Protein AF-A0A1X1FE37-F1 (afdb_monomer)

Mean predicted aligned error: 6.03 Å

Nearest PDB structures (foldseek):
  2z3j-assembly1_D  TM=5.847E-01  e=8.591E+00  Aspergillus terreus
  3oj6-assembly1_C  TM=5.243E-01  e=8.591E+00  Coccidioides immitis

pLDDT: mean 87.13, std 10.15, range [45.84, 97.19]

Foldseek 3Di:
DDDDQWFKKFWWAFLVRDIAIATEDPVVRVVVVVDVVVQLQLAFKKFKFAPAAQADDPPPPPDDPVRVVVVNQVRGHQIEITTTHDMGIDGPVVNVVHHYTDPQIGGPVDLQPHDLVVNLCRRQVPHDPLSSVRHSQRSVSVNCVNPDVDDDGDPVSVVVNVVRNVVSVVVNVVVVVVVVVVVVVD

Structure (mmCIF, N/CA/C/O backbone):
data_AF-A0A1X1FE37-F1
#
_entry.id   AF-A0A1X1FE37-F1
#
loop_
_atom_site.group_PDB
_atom_site.id
_atom_site.type_symbol
_atom_site.label_atom_id
_atom_site.label_alt_id
_atom_site.label_comp_id
_atom_site.label_asym_id
_atom_site.label_entity_id
_atom_site.label_seq_id
_atom_site.pdbx_PDB_ins_code
_atom_site.Cartn_x
_atom_site.Cartn_y
_atom_site.Cartn_z
_atom_site.occupancy
_atom_site.B_iso_or_equiv
_atom_site.auth_seq_id
_atom_site.auth_comp_id
_atom_site.auth_asym_id
_atom_site.auth_atom_id
_atom_site.pdbx_PDB_model_num
ATOM 1 N N . MET A 1 1 ? -3.471 -20.175 -16.466 1.00 45.84 1 MET A N 1
ATOM 2 C CA . MET A 1 1 ? -4.017 -19.283 -15.415 1.00 45.84 1 MET A CA 1
ATOM 3 C C . MET A 1 1 ? -5.336 -18.730 -15.935 1.00 45.84 1 MET A C 1
ATOM 5 O O . MET A 1 1 ? -5.316 -18.210 -17.046 1.00 45.84 1 MET A O 1
ATOM 9 N N . PRO A 1 2 ? -6.467 -18.897 -15.228 1.00 54.22 2 PRO A N 1
ATOM 10 C CA . PRO A 1 2 ? -7.770 -18.472 -15.734 1.00 54.22 2 PRO A CA 1
ATOM 11 C C . PRO A 1 2 ? -7.786 -16.958 -15.964 1.00 54.22 2 PRO A C 1
ATOM 13 O O . PRO A 1 2 ? -7.362 -16.174 -15.113 1.00 54.22 2 PRO A O 1
ATOM 16 N N . ASN A 1 3 ? -8.240 -16.549 -17.146 1.00 72.06 3 ASN A N 1
ATOM 17 C CA . ASN A 1 3 ? -8.268 -15.151 -17.550 1.00 72.06 3 ASN A CA 1
ATOM 18 C C . ASN A 1 3 ? -9.470 -14.463 -16.886 1.00 72.06 3 ASN A C 1
ATOM 20 O O . ASN A 1 3 ? -10.608 -14.588 -17.342 1.00 72.06 3 ASN A O 1
ATOM 24 N N . ILE A 1 4 ? -9.237 -13.781 -15.762 1.00 83.12 4 ILE A N 1
ATOM 25 C CA . ILE A 1 4 ? -10.296 -13.070 -15.040 1.00 83.12 4 ILE A CA 1
ATOM 26 C C . ILE A 1 4 ? -10.768 -11.898 -15.905 1.00 83.12 4 ILE A C 1
ATOM 28 O O . ILE A 1 4 ? -10.058 -10.908 -16.074 1.00 83.12 4 ILE A O 1
ATOM 32 N N . LYS A 1 5 ? -11.990 -12.000 -16.441 1.00 88.44 5 LYS A N 1
ATOM 33 C CA . LYS A 1 5 ? -12.582 -10.970 -17.314 1.00 88.44 5 LYS A CA 1
ATOM 34 C C . LYS A 1 5 ? -12.785 -9.639 -16.585 1.00 88.44 5 LYS A C 1
ATOM 36 O O . LYS A 1 5 ? -12.603 -8.574 -17.182 1.00 88.44 5 LYS A O 1
ATOM 41 N N . ARG A 1 6 ? -13.160 -9.708 -15.301 1.00 92.81 6 ARG A N 1
ATOM 42 C CA . ARG A 1 6 ? -13.482 -8.551 -14.455 1.00 92.81 6 ARG A CA 1
ATOM 43 C C . ARG A 1 6 ? -12.721 -8.570 -13.123 1.00 92.81 6 ARG A C 1
ATOM 45 O O . ARG A 1 6 ? -13.307 -8.915 -12.101 1.00 92.81 6 ARG A O 1
ATOM 52 N N . PRO A 1 7 ? -11.414 -8.265 -13.111 1.00 94.19 7 PRO A N 1
ATOM 53 C CA . PRO A 1 7 ? -10.643 -8.242 -11.874 1.00 94.19 7 PRO A CA 1
ATOM 54 C C . PRO A 1 7 ? -11.124 -7.147 -10.913 1.00 94.19 7 PRO A C 1
ATOM 56 O O . PRO A 1 7 ? -11.512 -6.048 -11.320 1.00 94.19 7 PRO A O 1
ATOM 59 N N . TRP A 1 8 ? -11.025 -7.455 -9.625 1.00 94.44 8 TRP A N 1
ATOM 60 C CA . TRP A 1 8 ? -11.200 -6.545 -8.508 1.00 94.44 8 TRP A CA 1
ATOM 61 C C . TRP A 1 8 ? -10.058 -5.529 -8.424 1.00 94.44 8 TRP A C 1
ATOM 63 O O . TRP A 1 8 ? -8.865 -5.855 -8.498 1.00 94.44 8 TRP A O 1
ATOM 73 N N . CYS A 1 9 ? -10.450 -4.283 -8.223 1.00 95.56 9 CYS A N 1
ATOM 74 C CA . CYS A 1 9 ? -9.611 -3.113 -8.079 1.00 95.56 9 CYS A CA 1
ATOM 75 C C . CYS A 1 9 ? -10.021 -2.337 -6.826 1.00 95.56 9 CYS A C 1
ATOM 77 O O . CYS A 1 9 ? -11.142 -2.456 -6.325 1.00 95.56 9 CYS A O 1
ATOM 79 N N . ILE A 1 10 ? -9.091 -1.526 -6.335 1.00 96.19 10 ILE A N 1
ATOM 80 C CA . ILE A 1 10 ? -9.282 -0.683 -5.162 1.00 96.19 10 ILE A CA 1
ATOM 81 C C . ILE A 1 10 ? -8.775 0.728 -5.424 1.00 96.19 10 ILE A C 1
ATOM 83 O O . ILE A 1 10 ? -7.748 0.918 -6.080 1.00 96.19 10 ILE A O 1
ATOM 87 N N . ASP A 1 11 ? -9.461 1.702 -4.839 1.00 97.19 11 ASP A N 1
ATOM 88 C CA . ASP A 1 11 ? -8.915 3.038 -4.643 1.00 97.19 11 ASP A CA 1
ATOM 89 C C . ASP A 1 11 ? -8.392 3.125 -3.211 1.00 97.19 11 ASP A C 1
ATOM 91 O O . ASP A 1 11 ? -9.084 2.785 -2.247 1.00 97.19 11 ASP A O 1
ATOM 95 N N . VAL A 1 12 ? -7.150 3.571 -3.078 1.00 97.19 12 VAL A N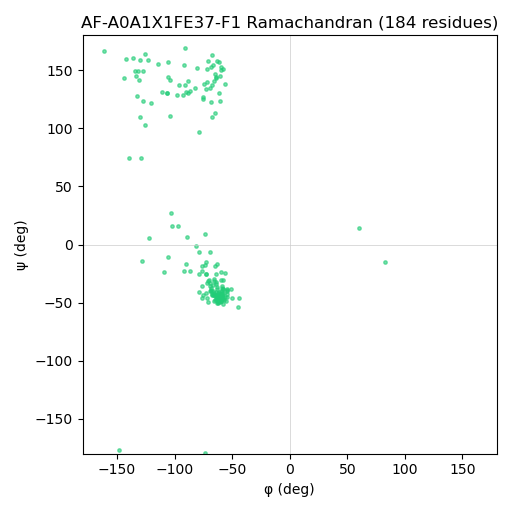 1
ATOM 96 C CA . VAL A 1 12 ? -6.413 3.601 -1.820 1.00 97.19 12 VAL A CA 1
ATOM 97 C C . VAL A 1 12 ? -6.015 5.032 -1.518 1.00 97.19 12 VAL A C 1
ATOM 99 O O . VAL A 1 12 ? -5.300 5.658 -2.300 1.00 97.19 12 VAL A O 1
ATOM 102 N N . LYS A 1 13 ? -6.457 5.538 -0.367 1.00 96.75 13 LYS A N 1
ATOM 103 C CA . LYS A 1 13 ? -6.034 6.828 0.172 1.00 96.75 13 LYS A CA 1
ATOM 104 C C . LYS A 1 13 ? -4.758 6.647 0.986 1.00 96.75 13 LYS A C 1
ATOM 106 O O . LYS A 1 13 ? -4.685 5.770 1.844 1.00 96.75 13 LYS A O 1
ATOM 111 N N . TYR A 1 14 ? -3.770 7.492 0.738 1.00 94.44 14 TYR A N 1
ATOM 112 C CA . TYR A 1 14 ? -2.518 7.542 1.485 1.00 94.44 14 TYR A CA 1
ATOM 113 C C . TYR A 1 14 ? -2.559 8.511 2.660 1.00 94.44 14 TYR A C 1
ATOM 115 O O . TYR A 1 14 ? -3.443 9.362 2.764 1.00 94.44 14 TYR A O 1
ATOM 123 N N . VAL A 1 15 ? -1.526 8.427 3.501 1.00 91.75 15 VAL A N 1
ATOM 124 C CA . VAL A 1 15 ? -1.303 9.338 4.634 1.00 91.75 15 VAL A CA 1
ATOM 125 C C . VAL A 1 15 ? -1.149 10.804 4.218 1.00 91.75 15 VAL A C 1
ATOM 127 O O . VAL A 1 15 ? -1.408 11.706 5.003 1.00 91.75 15 VAL A O 1
ATOM 130 N N . ASN A 1 16 ? -0.751 11.062 2.969 1.00 87.88 16 ASN A N 1
ATOM 131 C CA . ASN A 1 16 ? -0.661 12.409 2.401 1.00 87.88 16 ASN A CA 1
ATOM 132 C C . ASN A 1 16 ? -1.972 12.877 1.740 1.00 87.88 16 ASN A C 1
ATOM 134 O O . ASN A 1 16 ? -1.982 13.909 1.078 1.00 87.88 16 ASN A O 1
ATOM 138 N N . GLY A 1 17 ? -3.055 12.105 1.860 1.00 90.12 17 GLY A N 1
ATOM 139 C CA . GLY A 1 17 ? -4.357 12.418 1.279 1.00 90.12 17 GLY A CA 1
ATOM 140 C C . GLY A 1 17 ? -4.527 12.029 -0.191 1.00 90.12 17 GLY A C 1
ATOM 141 O O . GLY A 1 17 ? -5.669 11.946 -0.640 1.00 90.12 17 GLY A O 1
ATOM 142 N N . MET A 1 18 ? -3.447 11.725 -0.921 1.00 92.94 18 MET A N 1
ATOM 143 C CA . MET A 1 18 ? -3.538 11.294 -2.318 1.00 92.94 18 MET A CA 1
ATOM 144 C C . MET A 1 18 ? -4.280 9.963 -2.434 1.00 92.94 18 MET A C 1
ATOM 146 O O . MET A 1 18 ? -4.094 9.062 -1.615 1.00 92.94 18 MET A O 1
ATOM 150 N N . VAL A 1 19 ? -5.059 9.819 -3.502 1.00 96.62 19 VAL A N 1
ATOM 151 C CA . VAL A 1 19 ? -5.740 8.571 -3.848 1.00 96.62 19 VAL A CA 1
ATOM 152 C C . VAL A 1 19 ? -5.049 7.938 -5.049 1.00 96.62 19 VAL A C 1
ATOM 154 O O . VAL A 1 19 ? -4.808 8.605 -6.055 1.00 96.62 19 VAL A O 1
ATOM 157 N N . LYS A 1 20 ? -4.731 6.645 -4.959 1.00 95.69 20 LYS A N 1
ATOM 158 C CA . LYS A 1 20 ? -4.206 5.853 -6.078 1.00 95.69 20 LYS A CA 1
ATOM 159 C C . LYS A 1 20 ? -5.021 4.588 -6.291 1.00 95.69 20 LYS A C 1
ATOM 161 O O . LYS A 1 20 ? -5.553 4.016 -5.344 1.00 95.69 20 LYS A O 1
ATOM 166 N N . LYS A 1 21 ? -5.077 4.152 -7.546 1.00 96.88 21 LYS A N 1
ATOM 167 C CA . LYS A 1 21 ? -5.814 2.962 -7.973 1.00 96.88 21 LYS A CA 1
ATOM 168 C C . LYS A 1 21 ? -4.876 1.767 -8.054 1.00 96.88 21 LYS A C 1
ATOM 170 O O . LYS A 1 21 ? -3.769 1.892 -8.578 1.00 96.88 21 LYS A O 1
ATOM 175 N N . TYR A 1 22 ? -5.336 0.621 -7.572 1.00 96.19 22 TYR A N 1
ATOM 176 C CA . TYR A 1 22 ? -4.609 -0.641 -7.626 1.00 96.19 22 TYR A CA 1
ATOM 177 C C . TYR A 1 22 ? -5.503 -1.758 -8.134 1.00 96.19 22 TYR A C 1
ATOM 179 O O . TYR A 1 22 ? -6.705 -1.791 -7.873 1.00 96.19 22 TYR A O 1
ATOM 187 N N . ARG A 1 23 ? -4.892 -2.720 -8.816 1.00 95.69 23 ARG A N 1
ATOM 188 C CA . ARG A 1 23 ? -5.491 -4.032 -9.048 1.00 95.69 23 ARG A CA 1
ATOM 189 C C . ARG A 1 23 ? -5.071 -4.975 -7.923 1.00 95.69 23 ARG A C 1
ATOM 191 O O . ARG A 1 23 ? -3.899 -4.984 -7.546 1.00 95.69 23 ARG A O 1
ATOM 198 N N . LEU A 1 24 ? -5.997 -5.780 -7.407 1.00 94.25 24 LEU A N 1
ATOM 199 C CA . LEU A 1 24 ? -5.652 -6.786 -6.399 1.00 94.25 24 LEU A CA 1
ATOM 200 C C . LEU A 1 24 ? -4.856 -7.944 -7.015 1.00 94.25 24 LEU A C 1
ATOM 202 O O . LEU A 1 24 ? -5.011 -8.263 -8.198 1.00 94.25 24 LEU A O 1
ATOM 206 N N . THR A 1 25 ? -4.002 -8.568 -6.207 1.00 92.38 25 THR A N 1
ATOM 207 C CA . THR A 1 25 ? -3.235 -9.771 -6.565 1.00 92.38 25 THR A CA 1
ATOM 208 C C . THR A 1 25 ? -4.152 -10.934 -6.925 1.00 92.38 25 THR A C 1
ATOM 210 O O . THR A 1 25 ? -5.267 -11.013 -6.420 1.00 92.38 25 THR A O 1
ATOM 213 N N . MET A 1 26 ? -3.676 -11.860 -7.763 1.00 90.44 26 MET A N 1
ATOM 214 C CA . MET A 1 26 ? -4.466 -13.023 -8.193 1.00 90.44 26 MET A CA 1
ATOM 215 C C . MET A 1 26 ? -5.005 -13.842 -7.018 1.00 90.44 26 MET A C 1
ATOM 217 O O . MET A 1 26 ? -6.165 -14.234 -7.052 1.00 90.44 26 MET A O 1
ATOM 221 N N . ASP A 1 27 ? -4.216 -14.017 -5.958 1.00 89.19 27 ASP A N 1
ATOM 222 C CA . ASP A 1 27 ? -4.649 -14.735 -4.753 1.00 89.19 27 ASP A CA 1
ATOM 223 C C . ASP A 1 27 ? -5.895 -14.082 -4.131 1.00 89.19 27 ASP A C 1
ATOM 225 O O . ASP A 1 27 ? -6.877 -14.760 -3.835 1.00 89.19 27 ASP A O 1
ATOM 229 N N . LEU A 1 28 ? -5.902 -12.746 -4.020 1.00 90.31 28 LEU A N 1
ATOM 230 C CA . LEU A 1 28 ? -7.071 -12.004 -3.548 1.00 90.31 28 LEU A CA 1
ATOM 231 C C . LEU A 1 28 ? -8.223 -12.046 -4.554 1.00 90.31 28 LEU A C 1
ATOM 233 O O . LEU A 1 28 ? -9.373 -12.116 -4.139 1.00 90.31 28 LEU A O 1
ATOM 237 N N . GLN A 1 29 ? -7.947 -12.028 -5.862 1.00 92.56 29 GLN A N 1
ATOM 238 C CA . GLN A 1 29 ? -9.003 -12.181 -6.869 1.00 92.56 29 GLN A CA 1
ATOM 239 C C . GLN A 1 29 ? -9.761 -13.497 -6.674 1.00 92.56 29 GLN A C 1
ATOM 241 O O . GLN A 1 29 ? -10.990 -13.508 -6.694 1.00 92.56 29 GLN A O 1
ATOM 246 N N . HIS A 1 30 ? -9.028 -14.596 -6.481 1.00 89.25 30 HIS A N 1
ATOM 247 C CA . HIS A 1 30 ? -9.606 -15.918 -6.269 1.00 89.25 30 HIS A CA 1
ATOM 248 C C . HIS A 1 30 ? -10.395 -15.985 -4.964 1.00 89.25 30 HIS A C 1
ATOM 250 O O . HIS A 1 30 ? -11.555 -16.395 -4.993 1.00 89.25 30 HIS A O 1
ATOM 256 N N . ALA A 1 31 ? -9.814 -15.506 -3.860 1.00 88.38 31 ALA A N 1
ATOM 257 C CA . ALA A 1 31 ? -10.488 -15.473 -2.565 1.00 88.38 31 ALA A CA 1
ATOM 258 C C . ALA A 1 31 ? -11.808 -14.683 -2.625 1.00 88.38 31 ALA A C 1
ATOM 260 O O . ALA A 1 31 ? -12.855 -15.184 -2.234 1.00 88.38 31 ALA A O 1
ATOM 261 N N . LEU A 1 32 ? -11.796 -13.483 -3.210 1.00 88.94 32 LEU A N 1
ATOM 262 C CA . LEU A 1 32 ? -12.973 -12.606 -3.257 1.00 88.94 32 LEU A CA 1
ATOM 263 C C . LEU A 1 32 ? -14.058 -13.089 -4.217 1.00 88.94 32 LEU A C 1
ATOM 265 O O . LEU A 1 32 ? -15.228 -12.739 -4.056 1.00 88.94 32 LEU A O 1
ATOM 269 N N . ASN A 1 33 ? -13.699 -13.865 -5.237 1.00 87.69 33 ASN A N 1
ATOM 270 C CA . ASN A 1 33 ? -14.691 -14.477 -6.115 1.00 87.69 33 ASN A CA 1
ATOM 271 C C . ASN A 1 33 ? -15.448 -15.609 -5.406 1.00 87.69 33 ASN A C 1
ATOM 273 O O . ASN A 1 33 ? -16.637 -15.758 -5.669 1.00 87.69 33 ASN A O 1
ATOM 277 N N . GLY A 1 34 ? -14.791 -16.334 -4.494 1.00 84.56 34 GLY A N 1
ATOM 278 C CA . GLY A 1 34 ? -15.400 -17.404 -3.697 1.00 84.56 34 GLY A CA 1
ATOM 279 C C . GLY A 1 34 ? -16.073 -16.947 -2.398 1.00 84.56 34 GLY A C 1
ATOM 280 O O . GLY A 1 34 ? -16.964 -17.638 -1.922 1.00 84.56 34 GLY A O 1
ATOM 281 N N . ASP A 1 35 ? -15.692 -15.790 -1.847 1.00 84.94 35 ASP A N 1
ATOM 282 C CA . ASP A 1 35 ? -16.169 -15.319 -0.540 1.00 84.94 35 ASP A CA 1
ATOM 283 C C . ASP A 1 35 ? -16.782 -13.900 -0.608 1.00 84.94 35 ASP A C 1
ATOM 285 O O . ASP A 1 35 ? -16.061 -12.895 -0.669 1.00 84.94 35 ASP A O 1
ATOM 289 N N . PRO A 1 36 ? -18.125 -13.785 -0.590 1.00 79.62 36 PRO A N 1
ATOM 290 C CA . PRO A 1 36 ? -18.820 -12.506 -0.494 1.00 79.62 36 PRO A CA 1
ATOM 291 C C . PRO A 1 36 ? -18.568 -11.750 0.820 1.00 79.62 36 PRO A C 1
ATOM 293 O O . PRO A 1 36 ? -18.536 -10.520 0.791 1.00 79.62 36 PRO A O 1
ATOM 296 N N . GLN A 1 37 ? -18.368 -12.436 1.952 1.00 77.94 37 GLN A N 1
ATOM 297 C CA . GLN A 1 37 ? -18.129 -11.786 3.248 1.00 77.94 37 GLN A CA 1
ATOM 298 C C . GLN A 1 37 ? -16.756 -11.106 3.273 1.00 77.94 37 GLN A C 1
ATOM 300 O O . GLN A 1 37 ? -16.641 -9.953 3.699 1.00 77.94 37 GLN A O 1
ATOM 305 N N . GLY A 1 38 ? -15.737 -11.748 2.697 1.00 76.88 38 GLY A N 1
ATOM 306 C CA . GLY A 1 38 ? -14.402 -11.173 2.521 1.00 76.88 38 GLY A CA 1
ATOM 307 C C . GLY A 1 38 ? -14.381 -9.844 1.751 1.00 76.88 38 GLY A C 1
ATOM 308 O O . GLY A 1 38 ? -13.494 -9.014 1.963 1.00 76.88 38 GLY A O 1
ATOM 309 N N . ARG A 1 39 ? -15.387 -9.578 0.904 1.00 83.44 39 ARG A N 1
ATOM 310 C CA . ARG A 1 39 ? -15.532 -8.292 0.193 1.00 83.44 39 ARG A CA 1
ATOM 311 C C . ARG A 1 39 ? -15.867 -7.147 1.146 1.00 83.44 39 ARG A C 1
ATOM 313 O O . ARG A 1 39 ? -15.301 -6.064 1.008 1.00 83.44 39 ARG A O 1
ATOM 320 N N . ASN A 1 40 ? -16.725 -7.394 2.134 1.00 82.75 40 ASN A N 1
ATOM 321 C CA . ASN A 1 40 ? -17.099 -6.391 3.133 1.00 82.75 40 ASN A CA 1
ATOM 322 C C . ASN A 1 40 ? -15.907 -6.030 4.026 1.00 82.75 40 ASN A C 1
ATOM 324 O O . ASN A 1 40 ? -15.719 -4.862 4.364 1.00 82.75 40 ASN A O 1
ATOM 328 N N . LEU A 1 41 ? -15.043 -7.007 4.325 1.00 86.94 41 LEU A N 1
ATOM 329 C CA . LEU A 1 41 ? -13.838 -6.805 5.133 1.00 86.94 41 LEU A CA 1
ATOM 330 C C . LEU A 1 41 ? -12.811 -5.871 4.479 1.00 86.94 41 LEU A C 1
ATOM 332 O O . LEU A 1 41 ? -12.022 -5.239 5.184 1.00 86.94 41 LEU A O 1
ATOM 336 N N . LEU A 1 42 ? -12.810 -5.754 3.146 1.00 88.94 42 LEU A N 1
ATOM 337 C CA . LEU A 1 42 ? -11.913 -4.844 2.427 1.00 88.94 42 LEU A CA 1
ATOM 338 C C . LEU A 1 42 ? -12.350 -3.382 2.508 1.00 88.94 42 LEU A C 1
ATOM 340 O O . LEU A 1 42 ? -11.513 -2.486 2.354 1.00 88.94 42 LEU A O 1
ATOM 344 N N . GLN A 1 43 ? -13.628 -3.110 2.769 1.00 89.62 43 GLN A N 1
ATOM 345 C CA . GLN A 1 43 ? -14.113 -1.746 2.931 1.00 89.62 43 GLN A CA 1
ATOM 346 C C . GLN A 1 43 ? -13.388 -1.092 4.118 1.00 89.62 43 GLN A C 1
ATOM 348 O O . GLN A 1 43 ? -13.414 -1.595 5.239 1.00 89.62 43 GLN A O 1
ATOM 353 N N . ASN A 1 44 ? -12.730 0.051 3.895 1.00 93.94 44 ASN A N 1
ATOM 354 C CA . ASN A 1 44 ? -11.954 0.758 4.925 1.00 93.94 44 ASN A CA 1
ATOM 355 C C . ASN A 1 44 ? -10.790 -0.040 5.548 1.00 93.94 44 ASN A C 1
ATOM 357 O O . ASN A 1 44 ? -10.241 0.387 6.571 1.00 93.94 44 ASN A O 1
ATOM 361 N N . ALA A 1 45 ? -10.376 -1.158 4.949 1.00 95.75 45 ALA A N 1
ATOM 362 C CA . ALA A 1 45 ? -9.203 -1.901 5.393 1.00 95.75 45 ALA A CA 1
ATOM 363 C C . ALA A 1 45 ? -7.911 -1.098 5.177 1.00 95.75 45 ALA A C 1
ATOM 365 O O . ALA A 1 45 ? -7.818 -0.253 4.280 1.00 95.75 45 ALA A O 1
ATOM 366 N N . LEU A 1 46 ? -6.892 -1.394 5.982 1.00 96.94 46 LEU A N 1
ATOM 367 C CA . LEU A 1 46 ? -5.520 -0.973 5.711 1.00 96.94 46 LEU A CA 1
ATOM 368 C C . LEU A 1 46 ? -4.839 -2.030 4.853 1.00 96.94 46 LEU A C 1
ATOM 370 O O . LEU A 1 46 ? -4.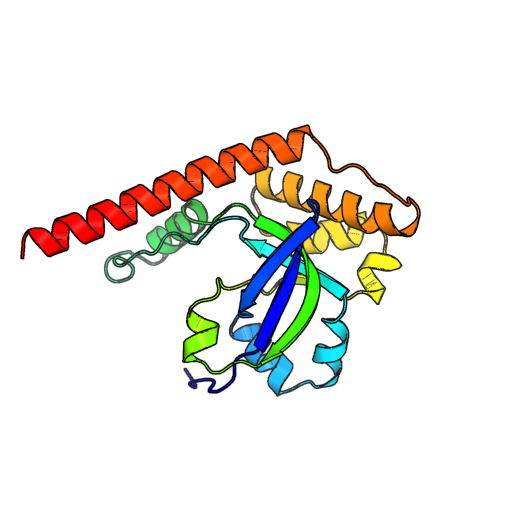870 -3.206 5.197 1.00 96.94 46 LEU A O 1
ATOM 374 N N . ILE A 1 47 ? -4.198 -1.621 3.762 1.00 96.31 47 ILE A N 1
ATOM 375 C CA . ILE A 1 47 ? -3.529 -2.525 2.823 1.00 96.31 47 ILE A CA 1
ATOM 376 C C . ILE A 1 47 ? -2.108 -2.052 2.526 1.00 96.31 47 ILE A C 1
ATOM 378 O O . ILE A 1 47 ? -1.848 -0.852 2.386 1.00 96.31 47 ILE A O 1
ATOM 382 N N . VAL A 1 48 ? -1.185 -3.007 2.402 1.00 96.06 48 VAL A N 1
ATOM 383 C CA . VAL A 1 48 ? 0.169 -2.725 1.926 1.00 96.06 48 VAL A CA 1
ATOM 384 C C . VAL A 1 48 ? 0.142 -2.514 0.415 1.00 96.06 48 VAL A C 1
ATOM 386 O O . VAL A 1 48 ? -0.292 -3.374 -0.354 1.00 96.06 48 VAL A O 1
ATOM 389 N N . VAL A 1 49 ? 0.653 -1.374 -0.038 1.00 95.06 49 VAL A N 1
ATOM 390 C CA . VAL A 1 49 ? 0.696 -1.028 -1.463 1.00 95.06 49 VAL A CA 1
ATOM 391 C C . VAL A 1 49 ? 2.061 -0.481 -1.858 1.00 95.06 49 VAL A C 1
ATOM 393 O O . VAL A 1 49 ? 2.757 0.126 -1.034 1.00 95.06 49 VAL A O 1
ATOM 396 N N . PRO A 1 50 ? 2.488 -0.702 -3.112 1.00 94.38 50 PRO A N 1
ATOM 397 C CA . PRO A 1 50 ? 3.719 -0.110 -3.605 1.00 94.38 50 PRO A CA 1
ATOM 398 C C . PRO A 1 50 ? 3.551 1.411 -3.717 1.00 94.38 50 PRO A C 1
ATOM 400 O O . PRO A 1 50 ? 2.524 1.910 -4.166 1.00 94.38 50 PRO A O 1
ATOM 403 N N . LEU A 1 51 ? 4.567 2.163 -3.302 1.00 93.38 51 LEU A N 1
ATOM 404 C CA . LEU A 1 51 ? 4.581 3.629 -3.387 1.00 93.38 51 LEU A CA 1
ATOM 405 C C . LEU A 1 51 ? 5.177 4.128 -4.710 1.00 93.38 51 LEU A C 1
ATOM 407 O O . LEU A 1 51 ? 4.954 5.273 -5.106 1.00 93.38 51 LEU A O 1
ATOM 411 N N . ALA A 1 52 ? 5.896 3.249 -5.407 1.00 90.94 52 ALA A N 1
ATOM 412 C CA . ALA A 1 52 ? 6.476 3.465 -6.725 1.00 90.94 52 ALA A CA 1
ATOM 413 C C . ALA A 1 52 ? 6.233 2.231 -7.617 1.00 90.94 52 ALA A C 1
ATOM 415 O O . ALA A 1 52 ? 5.995 1.144 -7.085 1.00 90.94 52 ALA A O 1
ATOM 416 N N . PRO A 1 53 ? 6.317 2.361 -8.951 1.00 86.56 53 PRO A N 1
ATOM 417 C CA . PRO A 1 53 ? 6.145 1.231 -9.855 1.00 86.56 53 PRO A CA 1
ATOM 418 C C . PRO A 1 53 ? 7.142 0.091 -9.599 1.00 86.56 53 PRO A C 1
ATOM 420 O O . PRO A 1 53 ? 8.289 0.287 -9.165 1.00 86.56 53 PRO A O 1
ATOM 423 N N . TYR A 1 54 ? 6.705 -1.126 -9.914 1.00 85.06 54 TYR A N 1
ATOM 424 C CA . TYR A 1 54 ? 7.617 -2.253 -10.074 1.00 85.06 54 TYR A CA 1
ATOM 425 C C . TYR A 1 54 ? 8.538 -1.973 -11.266 1.00 85.06 54 TYR A C 1
ATOM 427 O O . TYR A 1 54 ? 8.108 -1.370 -12.244 1.00 85.06 54 TYR A O 1
ATOM 435 N N . LEU A 1 55 ? 9.805 -2.386 -11.179 1.00 78.38 55 LEU A N 1
ATOM 436 C CA . LEU A 1 55 ? 10.656 -2.371 -12.368 1.00 78.38 55 LEU A CA 1
ATOM 437 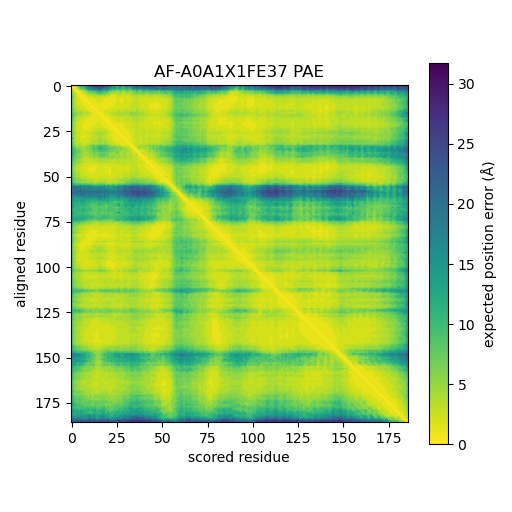C C . LEU A 1 55 ? 10.223 -3.548 -13.229 1.00 78.38 55 LEU A C 1
ATOM 439 O O . LEU A 1 55 ? 10.164 -4.681 -12.737 1.00 78.38 55 LEU A O 1
ATOM 443 N N . GLU A 1 56 ? 9.916 -3.270 -14.485 1.00 66.75 56 GLU A N 1
ATOM 444 C CA . GLU A 1 56 ? 9.635 -4.303 -15.467 1.00 66.75 56 GLU A CA 1
ATOM 445 C C . GLU A 1 56 ? 10.936 -5.003 -15.852 1.00 66.75 56 GLU A C 1
ATOM 447 O O . GLU A 1 56 ? 11.956 -4.363 -16.109 1.00 66.75 56 GLU A O 1
ATOM 452 N N . PHE A 1 57 ? 10.918 -6.335 -15.895 1.00 60.34 57 PHE A N 1
ATOM 453 C CA . PHE A 1 57 ? 12.080 -7.099 -16.331 1.00 60.34 57 PHE A CA 1
ATOM 454 C C . PHE A 1 57 ? 11.702 -8.134 -17.385 1.00 60.34 57 PHE A C 1
ATOM 456 O O . PHE A 1 57 ? 11.118 -9.171 -17.081 1.00 60.34 57 PHE A O 1
ATOM 463 N N . LYS A 1 58 ? 12.142 -7.871 -18.624 1.00 54.06 58 LYS A N 1
ATOM 464 C CA . LYS A 1 58 ? 12.093 -8.798 -19.769 1.00 54.06 58 LYS A CA 1
ATOM 465 C C . LYS A 1 58 ? 13.046 -10.004 -19.639 1.00 54.06 58 LYS A C 1
ATOM 467 O O . LYS A 1 58 ? 12.970 -10.924 -20.443 1.00 54.06 58 LYS A O 1
ATOM 472 N N . TYR A 1 59 ? 13.901 -10.058 -18.613 1.00 49.56 59 TYR A N 1
ATOM 473 C CA . TYR A 1 59 ? 14.935 -11.096 -18.450 1.00 49.56 59 TYR A CA 1
ATOM 474 C C . TYR A 1 59 ? 14.601 -12.183 -17.412 1.00 49.56 59 TYR A C 1
ATOM 476 O O . TYR A 1 59 ? 15.500 -12.813 -16.863 1.00 49.56 59 TYR A O 1
ATOM 484 N N . GLN A 1 60 ? 13.315 -12.459 -17.167 1.00 53.75 60 GLN A N 1
ATOM 485 C CA . GLN A 1 60 ? 12.900 -13.607 -16.343 1.00 53.75 60 GLN A CA 1
ATOM 486 C C . GLN A 1 60 ? 13.403 -14.956 -16.889 1.00 53.75 60 GLN A C 1
ATOM 488 O O . GLN A 1 60 ? 13.670 -15.863 -16.110 1.00 53.75 60 GLN A O 1
ATOM 493 N N . LYS A 1 61 ? 13.560 -15.092 -18.215 1.00 53.22 61 LYS A N 1
ATOM 494 C CA . LYS A 1 61 ? 13.802 -16.385 -18.879 1.00 53.22 61 LYS A CA 1
ATOM 495 C C . LYS A 1 61 ? 15.241 -16.927 -18.799 1.00 53.22 61 LYS A C 1
ATOM 497 O O . LYS A 1 61 ? 15.458 -18.047 -19.235 1.00 53.22 61 LYS A O 1
ATOM 502 N N . LYS A 1 62 ? 16.219 -16.175 -18.272 1.00 63.22 62 LYS A N 1
ATOM 503 C CA . LYS A 1 62 ? 17.647 -16.583 -18.264 1.00 63.22 62 LYS A CA 1
ATOM 504 C C . LYS A 1 62 ? 18.295 -16.666 -16.872 1.00 63.22 62 LYS A C 1
ATOM 506 O O . LYS A 1 62 ? 19.499 -16.866 -16.781 1.00 63.22 62 LYS A O 1
ATOM 511 N N . MET A 1 63 ? 17.537 -16.496 -15.788 1.00 72.88 63 MET A N 1
ATOM 512 C CA . MET A 1 63 ? 18.081 -16.536 -14.422 1.00 72.88 63 MET A CA 1
ATOM 513 C C . MET A 1 63 ? 17.740 -17.845 -13.708 1.00 72.88 63 MET A C 1
ATOM 515 O O . MET A 1 63 ? 16.612 -18.328 -13.794 1.00 72.88 63 MET A O 1
ATOM 519 N N . SER A 1 64 ? 18.691 -18.370 -12.929 1.00 82.31 64 SER A N 1
ATOM 520 C CA . SER A 1 64 ? 18.424 -19.453 -11.977 1.00 82.31 64 SER A CA 1
ATOM 521 C C . SER A 1 64 ? 17.406 -19.016 -10.911 1.00 82.31 64 SER A C 1
ATOM 523 O O . SER A 1 64 ? 17.246 -17.820 -10.637 1.00 82.31 64 SER A O 1
ATOM 525 N N . LYS A 1 65 ? 16.716 -19.975 -10.274 1.00 80.50 65 LYS A N 1
ATOM 526 C CA . LYS A 1 65 ? 15.705 -19.691 -9.231 1.00 80.50 65 LYS A CA 1
ATOM 527 C C . LYS A 1 65 ? 16.263 -18.830 -8.086 1.00 80.50 65 LYS A C 1
ATOM 529 O O . LYS A 1 65 ? 15.584 -17.907 -7.631 1.00 80.50 65 LYS A O 1
ATOM 534 N N . ASP A 1 66 ? 17.501 -19.073 -7.660 1.00 82.19 66 ASP A N 1
ATOM 535 C CA . ASP A 1 66 ? 18.135 -18.317 -6.573 1.00 82.19 66 ASP A CA 1
ATOM 536 C C . ASP A 1 66 ? 18.524 -16.901 -6.986 1.00 82.19 66 ASP A C 1
ATOM 538 O O . ASP A 1 66 ? 18.278 -15.941 -6.243 1.00 82.19 66 ASP A O 1
ATOM 542 N N . ALA A 1 67 ? 19.066 -16.748 -8.197 1.00 80.38 67 ALA A N 1
ATOM 543 C CA . ALA A 1 67 ? 19.346 -15.440 -8.772 1.00 80.38 67 ALA A CA 1
ATOM 544 C C . ALA A 1 67 ? 18.052 -14.623 -8.886 1.00 80.38 67 ALA A C 1
ATOM 546 O O . ALA A 1 67 ? 18.014 -13.468 -8.458 1.00 80.38 67 ALA A O 1
ATOM 547 N N . TRP A 1 68 ? 16.962 -15.251 -9.340 1.00 74.25 68 TRP A N 1
ATOM 548 C CA . TRP A 1 68 ? 15.639 -14.637 -9.401 1.00 74.25 68 TRP A CA 1
ATOM 549 C C . TRP A 1 68 ? 15.123 -14.208 -8.023 1.00 74.25 68 TRP A C 1
ATOM 551 O O . TRP A 1 68 ? 14.632 -13.088 -7.878 1.00 74.25 68 TRP A O 1
ATOM 561 N N . LYS A 1 69 ? 15.260 -15.044 -6.985 1.00 77.75 69 LYS A N 1
ATOM 562 C CA . LYS A 1 69 ? 14.813 -14.707 -5.621 1.00 77.75 69 LYS A CA 1
ATOM 563 C C . LYS A 1 69 ? 15.558 -13.489 -5.071 1.00 77.75 69 LYS A C 1
ATOM 565 O O . LYS A 1 69 ? 14.921 -12.537 -4.613 1.00 77.75 69 LYS A O 1
ATOM 570 N N . ARG A 1 70 ? 16.895 -13.477 -5.157 1.00 75.06 70 ARG A N 1
ATOM 571 C CA . ARG A 1 70 ? 17.733 -12.346 -4.706 1.00 75.06 70 ARG A CA 1
ATOM 572 C C . ARG A 1 70 ? 17.418 -11.076 -5.489 1.00 75.06 70 ARG A C 1
ATOM 574 O O . ARG A 1 70 ? 17.274 -9.994 -4.916 1.00 75.06 70 ARG A O 1
ATOM 581 N N . PHE A 1 71 ? 17.252 -11.224 -6.796 1.00 74.56 71 PHE A N 1
ATOM 582 C CA . PHE A 1 71 ? 16.914 -10.137 -7.692 1.00 74.56 71 PHE A CA 1
ATOM 583 C C . PHE A 1 71 ? 15.542 -9.534 -7.382 1.00 74.56 71 PHE A C 1
ATOM 585 O O . PHE A 1 71 ? 15.451 -8.329 -7.159 1.00 74.56 71 PHE A O 1
ATOM 592 N N . LYS A 1 72 ? 14.498 -10.362 -7.249 1.00 73.25 72 LYS A N 1
ATOM 593 C CA . LYS A 1 72 ? 13.133 -9.938 -6.905 1.00 73.25 72 LYS A CA 1
ATOM 594 C C . LYS A 1 72 ? 13.102 -9.124 -5.616 1.00 73.25 72 LYS A C 1
ATOM 596 O O . LYS A 1 72 ? 12.350 -8.161 -5.531 1.00 73.25 72 LYS A O 1
ATOM 601 N N . VAL A 1 73 ? 13.918 -9.484 -4.621 1.00 71.06 73 VAL A N 1
ATOM 602 C CA . VAL A 1 73 ? 14.063 -8.728 -3.365 1.00 71.06 73 VAL A CA 1
ATOM 603 C C . VAL A 1 73 ? 14.747 -7.374 -3.590 1.00 71.06 73 VAL A C 1
ATOM 605 O O . VAL A 1 73 ? 14.351 -6.377 -2.984 1.00 71.06 73 VAL A O 1
ATOM 608 N N . LYS A 1 74 ? 15.761 -7.306 -4.461 1.00 72.88 74 LYS A N 1
ATOM 609 C CA . LYS A 1 74 ? 16.464 -6.059 -4.816 1.00 72.88 74 LYS A CA 1
ATOM 610 C C . LYS A 1 74 ? 15.590 -5.117 -5.648 1.00 72.88 74 LYS A C 1
ATOM 612 O O . LYS A 1 74 ? 15.721 -3.901 -5.538 1.00 72.88 74 LYS A O 1
ATOM 617 N N . THR A 1 75 ? 14.674 -5.662 -6.444 1.00 74.81 75 THR A N 1
ATOM 618 C CA . THR A 1 75 ? 13.786 -4.904 -7.327 1.00 74.81 75 THR A CA 1
ATOM 619 C C . THR A 1 75 ? 12.408 -4.646 -6.731 1.00 74.81 75 THR A C 1
ATOM 621 O O . THR A 1 75 ? 11.504 -4.274 -7.475 1.00 74.81 75 THR A O 1
ATOM 624 N N . GLN A 1 76 ? 12.193 -4.802 -5.426 1.00 82.81 76 GLN A N 1
ATOM 625 C CA . GLN A 1 76 ? 10.917 -4.387 -4.843 1.00 82.81 76 GLN A CA 1
ATOM 626 C C . GLN A 1 76 ? 10.837 -2.857 -4.732 1.00 82.81 76 GLN A C 1
ATOM 628 O O . GLN A 1 76 ? 11.826 -2.224 -4.350 1.00 82.81 76 GLN A O 1
ATOM 633 N N . PRO A 1 77 ? 9.686 -2.238 -5.048 1.00 89.75 77 PRO A N 1
ATOM 634 C CA . PRO A 1 77 ? 9.491 -0.824 -4.768 1.00 89.75 77 PRO A CA 1
ATOM 635 C C . PRO A 1 77 ? 9.432 -0.579 -3.249 1.00 89.75 77 PRO A C 1
ATOM 637 O O . PRO A 1 77 ? 9.204 -1.508 -2.468 1.00 89.75 77 PRO A O 1
ATOM 640 N N . PRO A 1 78 ? 9.601 0.673 -2.797 1.00 91.75 78 PRO A N 1
ATOM 641 C CA . PRO A 1 78 ? 9.170 1.062 -1.461 1.00 91.75 78 PRO A CA 1
ATOM 642 C C . PRO A 1 78 ? 7.678 0.750 -1.286 1.00 91.75 78 PRO A C 1
ATOM 644 O O . PRO A 1 78 ? 6.886 0.999 -2.196 1.00 91.75 78 PRO A O 1
ATOM 647 N N . PHE A 1 79 ? 7.303 0.224 -0.122 1.00 94.31 79 PHE A N 1
ATOM 648 C CA . PHE A 1 79 ? 5.908 -0.025 0.242 1.00 94.31 79 PHE A CA 1
ATOM 649 C C . PHE A 1 79 ? 5.502 0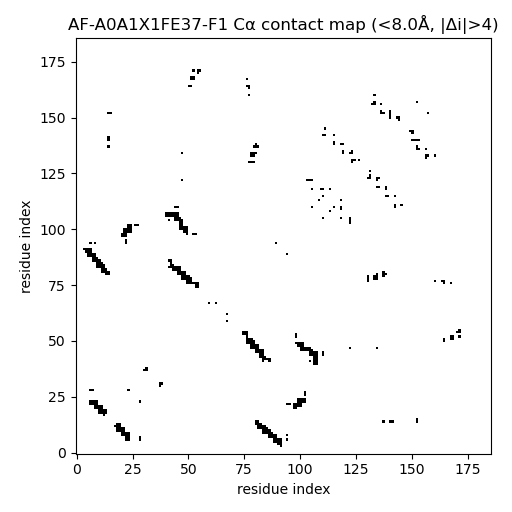.870 1.408 1.00 94.31 79 PHE A C 1
ATOM 651 O O . PHE A 1 79 ? 6.346 1.286 2.203 1.00 94.31 79 PHE A O 1
ATOM 658 N N . GLY A 1 80 ? 4.205 1.125 1.500 1.00 95.00 80 GLY A N 1
ATOM 659 C CA . GLY A 1 80 ? 3.572 1.809 2.619 1.00 95.00 80 GLY A CA 1
ATOM 660 C C . GLY A 1 80 ? 2.160 1.284 2.825 1.00 95.00 80 GLY A C 1
ATOM 661 O O . GLY A 1 80 ? 1.726 0.360 2.127 1.00 95.00 80 GLY A O 1
ATOM 662 N N . ILE A 1 81 ? 1.451 1.881 3.777 1.00 96.56 81 ILE A N 1
ATOM 663 C CA . ILE A 1 81 ? 0.065 1.524 4.086 1.00 96.56 81 ILE A CA 1
ATOM 664 C C . ILE A 1 81 ? -0.876 2.605 3.580 1.00 96.56 81 ILE A C 1
ATOM 666 O O . ILE A 1 81 ? -0.722 3.791 3.878 1.00 96.56 81 ILE A O 1
ATOM 670 N N . GLY A 1 82 ? -1.903 2.180 2.855 1.00 96.38 82 GLY A N 1
ATOM 671 C CA . GLY A 1 82 ? -3.030 3.037 2.526 1.00 96.38 82 GLY A CA 1
ATOM 672 C C . GLY A 1 82 ? -4.346 2.433 2.990 1.00 96.38 82 GLY A C 1
ATOM 673 O O . GLY A 1 82 ? -4.453 1.225 3.203 1.00 96.38 82 GLY A O 1
ATOM 674 N N . ARG A 1 83 ? -5.350 3.294 3.144 1.00 97.06 83 ARG A N 1
ATOM 675 C CA . ARG A 1 83 ? -6.713 2.896 3.487 1.00 97.06 83 ARG A CA 1
ATOM 676 C C . ARG A 1 83 ? -7.526 2.706 2.216 1.00 97.06 83 ARG A C 1
ATOM 678 O O . ARG A 1 83 ? -7.575 3.610 1.380 1.00 97.06 83 ARG A O 1
ATOM 685 N N . ILE A 1 84 ? -8.188 1.565 2.084 1.00 96.62 84 ILE A N 1
ATOM 686 C CA . ILE A 1 84 ? -9.114 1.303 0.982 1.00 96.62 84 ILE A CA 1
ATOM 687 C C . ILE A 1 84 ? -10.335 2.207 1.154 1.00 96.62 84 ILE A C 1
ATOM 689 O O . ILE A 1 84 ? -10.990 2.173 2.191 1.00 96.62 84 ILE A O 1
ATOM 693 N N . ILE A 1 85 ? -10.629 3.029 0.149 1.00 95.69 85 ILE A N 1
ATOM 694 C CA . ILE A 1 85 ? -11.805 3.915 0.141 1.00 95.69 85 ILE A CA 1
ATOM 695 C C . ILE A 1 85 ? -12.869 3.470 -0.858 1.00 95.69 85 ILE A C 1
ATOM 697 O O . ILE A 1 85 ? -14.035 3.813 -0.697 1.00 95.69 85 ILE A O 1
ATOM 701 N N . LYS A 1 86 ? -12.476 2.711 -1.885 1.00 94.38 86 LYS A N 1
ATOM 702 C CA . LYS A 1 86 ? -13.391 2.157 -2.880 1.00 94.38 86 LYS A CA 1
ATOM 703 C C . LYS A 1 86 ? -12.919 0.778 -3.300 1.00 94.38 86 LYS A C 1
ATOM 705 O O . LYS A 1 86 ? -11.718 0.559 -3.445 1.00 94.38 86 LYS A O 1
ATOM 710 N N . PHE A 1 87 ? -13.870 -0.109 -3.543 1.00 92.62 87 PHE A N 1
ATOM 711 C CA . PHE A 1 87 ? -13.663 -1.472 -4.012 1.00 92.62 87 PHE A CA 1
ATOM 712 C C . PHE A 1 87 ? -14.633 -1.737 -5.168 1.00 92.62 87 PHE A C 1
ATOM 714 O O . PHE A 1 87 ? -15.813 -1.408 -5.064 1.00 92.62 87 PHE A O 1
ATOM 721 N N . TYR A 1 88 ? -14.132 -2.208 -6.311 1.00 93.81 88 TYR A N 1
ATOM 722 C CA . TYR A 1 88 ? -14.922 -2.322 -7.545 1.00 93.81 88 TYR A CA 1
ATOM 723 C C . TYR A 1 88 ? -14.289 -3.289 -8.547 1.00 93.81 88 TYR A C 1
ATOM 725 O O . TYR A 1 88 ? -13.119 -3.638 -8.431 1.00 93.81 88 TYR A O 1
ATOM 733 N N . GLN A 1 89 ? -15.044 -3.689 -9.569 1.00 94.19 89 GLN A N 1
ATOM 734 C CA . GLN A 1 89 ? -14.527 -4.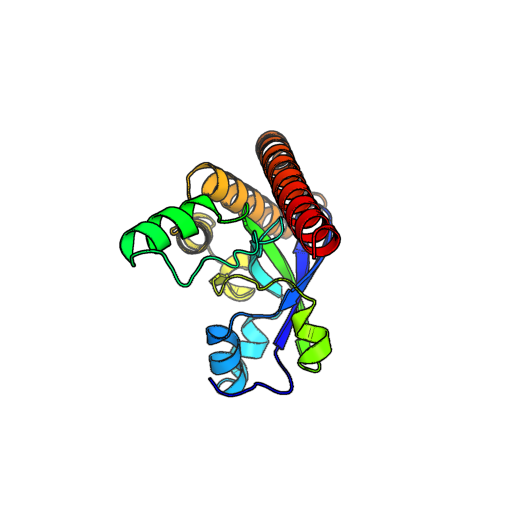470 -10.695 1.00 94.19 89 GLN A CA 1
ATOM 735 C C . GLN A 1 89 ? -14.390 -3.609 -11.951 1.00 94.19 89 GLN A C 1
ATOM 737 O O . GLN A 1 89 ? -15.242 -2.767 -12.240 1.00 94.19 89 GLN A O 1
ATOM 742 N N . LEU A 1 90 ? -13.354 -3.869 -12.744 1.00 94.94 90 LEU A N 1
ATOM 743 C CA . LEU A 1 90 ? -13.169 -3.283 -14.075 1.00 94.94 90 LEU A CA 1
ATOM 744 C C . LEU A 1 90 ? -12.966 -4.369 -15.120 1.00 94.94 90 LEU A C 1
ATOM 746 O O . LEU A 1 90 ? -12.627 -5.492 -14.778 1.00 94.94 90 LEU A O 1
ATOM 750 N N . SER A 1 91 ? -13.115 -4.029 -16.402 1.00 94.50 91 SER A N 1
ATOM 751 C CA . SER A 1 91 ? -12.663 -4.915 -17.475 1.00 94.50 91 SER A CA 1
ATOM 752 C C . SER A 1 91 ? -11.154 -5.155 -17.379 1.00 94.50 91 SER A C 1
ATOM 754 O O . SER A 1 91 ? -10.390 -4.249 -17.028 1.00 94.50 91 SER A O 1
ATOM 756 N N . SER A 1 92 ? -10.721 -6.369 -17.723 1.00 91.12 92 SER A N 1
ATOM 757 C CA . SER A 1 92 ? -9.315 -6.781 -17.640 1.00 91.12 92 SER A CA 1
ATOM 758 C C . SER A 1 92 ? -8.362 -5.782 -18.318 1.00 91.12 92 SER A C 1
ATOM 760 O O . SER A 1 92 ? -7.407 -5.319 -17.693 1.00 91.12 92 SER A O 1
ATOM 762 N N . ALA A 1 93 ? -8.689 -5.324 -19.533 1.00 90.56 93 ALA A N 1
ATOM 763 C CA . ALA A 1 93 ? -7.885 -4.350 -20.278 1.00 90.56 93 ALA A CA 1
ATOM 764 C C . ALA A 1 93 ? -7.663 -3.024 -19.525 1.00 90.56 93 ALA A C 1
ATOM 766 O O . ALA A 1 93 ? -6.572 -2.456 -19.562 1.00 90.56 93 ALA A O 1
ATOM 767 N N . ARG A 1 94 ? -8.680 -2.524 -18.808 1.00 93.44 94 ARG A N 1
ATOM 768 C CA . ARG A 1 94 ? -8.548 -1.301 -17.999 1.00 93.44 94 ARG A CA 1
ATOM 769 C C . ARG A 1 94 ? -7.774 -1.573 -16.712 1.00 93.44 94 ARG A C 1
ATOM 771 O O . ARG A 1 94 ? -6.892 -0.797 -16.361 1.00 93.44 94 ARG A O 1
ATOM 778 N N . ALA A 1 95 ? -8.065 -2.683 -16.039 1.00 92.06 95 ALA A N 1
ATOM 779 C CA . ALA A 1 95 ? -7.431 -3.040 -14.774 1.00 92.06 95 ALA A CA 1
ATOM 780 C C . ALA A 1 95 ? -5.928 -3.332 -14.905 1.00 92.06 95 ALA A C 1
ATOM 782 O O . ALA A 1 95 ? -5.172 -3.058 -13.977 1.00 92.06 95 ALA A O 1
ATOM 783 N N . HIS A 1 96 ? -5.479 -3.856 -16.049 1.00 88.94 96 HIS A N 1
ATOM 784 C CA . HIS A 1 96 ? -4.061 -4.116 -16.316 1.00 88.94 96 HIS A CA 1
ATOM 785 C C . HIS A 1 96 ? -3.196 -2.849 -16.368 1.00 88.94 96 HIS A C 1
ATOM 787 O O . HIS A 1 96 ? -1.986 -2.944 -16.184 1.00 88.94 96 HIS A O 1
ATOM 793 N N . LYS A 1 97 ? -3.803 -1.667 -16.550 1.00 90.44 97 LYS A N 1
ATOM 794 C CA . LYS A 1 97 ? -3.103 -0.377 -16.458 1.00 90.44 97 LYS A CA 1
ATOM 795 C C . LYS A 1 97 ? -2.775 0.010 -15.013 1.00 90.44 97 LYS A C 1
ATOM 797 O O . LYS A 1 97 ? -1.956 0.898 -14.792 1.00 90.44 97 LYS A O 1
ATOM 802 N N . PHE A 1 98 ? -3.430 -0.605 -14.025 1.00 93.00 98 PHE A N 1
ATOM 803 C CA . PHE A 1 98 ? -3.199 -0.292 -12.618 1.00 93.00 98 PHE A CA 1
ATOM 804 C C . PHE A 1 98 ? -2.068 -1.146 -12.039 1.00 93.00 98 PHE A C 1
ATOM 806 O O . PHE A 1 98 ? -1.993 -2.349 -12.315 1.00 93.00 98 PHE A O 1
ATOM 813 N N . PRO A 1 99 ? -1.211 -0.564 -11.180 1.00 91.88 99 PRO A N 1
ATOM 814 C CA . PRO A 1 99 ? -0.232 -1.337 -10.432 1.00 91.88 99 PRO A CA 1
ATOM 815 C C . PRO A 1 99 ? -0.924 -2.384 -9.553 1.00 91.88 99 PRO A C 1
ATOM 817 O O . PRO A 1 99 ? -2.047 -2.197 -9.079 1.00 91.88 99 PRO A O 1
ATOM 820 N N . VAL A 1 100 ? -0.231 -3.494 -9.313 1.00 92.38 100 VAL A N 1
ATOM 821 C CA . VAL A 1 100 ? -0.733 -4.568 -8.450 1.00 92.38 100 VAL A CA 1
ATOM 822 C C . VAL A 1 100 ? -0.459 -4.219 -6.981 1.00 92.38 100 VAL A C 1
ATOM 824 O O . VAL A 1 100 ? 0.634 -3.757 -6.653 1.00 92.38 100 VAL A O 1
ATOM 827 N N . SER A 1 101 ? -1.440 -4.405 -6.094 1.00 92.75 101 SER A N 1
ATOM 828 C CA . SER A 1 101 ? -1.259 -4.251 -4.641 1.00 92.75 101 SER A CA 1
ATOM 829 C C . SER A 1 101 ? -0.465 -5.423 -4.036 1.00 92.75 101 SER A C 1
ATOM 831 O O . SER A 1 101 ? -0.059 -6.349 -4.735 1.00 92.75 101 SER A O 1
ATOM 833 N N . ARG A 1 102 ? -0.229 -5.423 -2.718 1.00 91.19 102 ARG A N 1
ATOM 834 C CA . ARG A 1 102 ? 0.154 -6.652 -2.000 1.00 91.19 102 ARG A CA 1
ATOM 835 C C . ARG A 1 102 ? -1.094 -7.336 -1.454 1.00 91.19 102 ARG A C 1
ATOM 837 O O . ARG A 1 102 ? -2.076 -6.671 -1.147 1.00 91.19 102 ARG A O 1
ATOM 844 N N . SER A 1 103 ? -1.022 -8.651 -1.260 1.00 86.38 103 SER A N 1
ATOM 845 C CA . SER A 1 103 ? -2.095 -9.447 -0.644 1.00 86.38 103 SER A CA 1
ATOM 846 C C . SER A 1 103 ? -2.228 -9.244 0.879 1.00 86.38 103 SER A C 1
ATOM 848 O O . SER A 1 103 ? -2.924 -10.005 1.534 1.00 86.38 103 SER A O 1
ATOM 850 N N . GLN A 1 104 ? -1.532 -8.266 1.470 1.00 92.25 104 GLN A N 1
ATOM 851 C CA . GLN A 1 104 ? -1.464 -8.058 2.920 1.00 92.25 104 GLN A CA 1
ATOM 852 C C . GLN A 1 104 ? -2.347 -6.886 3.331 1.00 92.25 104 GLN A C 1
ATOM 854 O O . GLN A 1 104 ? -2.024 -5.734 3.030 1.00 92.25 104 GLN A O 1
ATOM 859 N N . PHE A 1 105 ? -3.441 -7.183 4.028 1.00 94.06 105 PHE A N 1
ATOM 860 C CA . PHE A 1 105 ? -4.386 -6.190 4.523 1.00 94.06 105 PHE A CA 1
ATOM 861 C C . PHE A 1 105 ? -4.926 -6.560 5.909 1.00 94.06 105 PHE A C 1
ATOM 863 O O . PHE A 1 105 ? -4.875 -7.719 6.312 1.00 94.06 105 PHE A O 1
ATOM 870 N N . VAL A 1 106 ? -5.439 -5.565 6.629 1.00 94.75 106 VAL A N 1
ATOM 871 C CA . VAL A 1 106 ? -6.132 -5.714 7.915 1.00 94.75 106 VAL A CA 1
ATOM 872 C C . VAL A 1 106 ? -7.474 -4.999 7.810 1.00 94.75 106 VAL A C 1
ATOM 874 O O . VAL A 1 106 ? -7.508 -3.808 7.485 1.00 94.75 106 VAL A O 1
ATOM 877 N N . ALA A 1 107 ? -8.568 -5.719 8.071 1.00 94.56 107 ALA A N 1
ATOM 878 C CA . ALA A 1 107 ? -9.925 -5.181 7.986 1.00 94.56 107 ALA A CA 1
ATOM 879 C C . ALA A 1 107 ? -10.167 -4.046 8.990 1.00 94.56 107 ALA A C 1
ATOM 881 O O . ALA A 1 107 ? -9.466 -3.922 10.001 1.00 94.56 107 ALA A O 1
ATOM 882 N N . ALA A 1 108 ? -11.166 -3.211 8.695 1.00 94.31 108 ALA A N 1
ATOM 883 C CA . ALA A 1 108 ? -11.476 -2.015 9.472 1.00 94.31 108 ALA A CA 1
ATOM 884 C C . ALA A 1 108 ? -11.705 -2.290 10.960 1.00 94.31 108 ALA A C 1
ATOM 886 O O . ALA A 1 108 ? -11.157 -1.581 11.799 1.00 94.31 108 ALA A O 1
ATOM 887 N N . GLU A 1 109 ? -12.467 -3.330 11.281 1.00 91.88 109 GLU A N 1
ATOM 888 C CA . GLU A 1 109 ? -12.745 -3.747 12.658 1.00 91.88 109 GLU A CA 1
ATOM 889 C C . GLU A 1 109 ? -11.464 -4.041 13.453 1.00 91.88 109 GLU A C 1
ATOM 891 O O . GLU A 1 109 ? -11.304 -3.576 14.582 1.00 91.88 109 GLU A O 1
ATOM 896 N N . TYR A 1 110 ? -10.486 -4.702 12.829 1.00 92.56 110 TYR A N 1
ATOM 897 C CA . TYR A 1 110 ? -9.262 -5.115 13.505 1.00 92.56 110 TYR A CA 1
ATOM 898 C C . TYR A 1 110 ? -8.257 -3.984 13.679 1.00 92.56 110 TYR A C 1
ATOM 900 O O . TYR A 1 110 ? -7.626 -3.905 14.728 1.00 92.56 110 TYR A O 1
ATOM 908 N N . TRP A 1 111 ? -8.055 -3.113 12.683 1.00 94.38 111 TRP A N 1
ATOM 909 C CA . TRP A 1 111 ? -7.055 -2.048 12.840 1.00 94.38 111 TRP A CA 1
ATOM 910 C C . TRP A 1 111 ? -7.564 -0.873 13.676 1.00 94.38 111 TRP A C 1
ATOM 912 O O . TRP A 1 111 ? -6.746 -0.173 14.279 1.00 94.38 111 TRP A O 1
ATOM 922 N N . LYS A 1 112 ? -8.889 -0.666 13.721 1.00 93.56 112 LYS A N 1
ATOM 923 C CA . LYS A 1 112 ? -9.511 0.385 14.531 1.00 93.56 112 LYS A CA 1
ATOM 924 C C . LYS A 1 112 ? -9.565 0.031 16.012 1.00 93.56 112 LYS A C 1
ATOM 926 O O . LYS A 1 112 ? -9.225 0.877 16.828 1.00 93.56 112 LYS A O 1
ATOM 931 N N . ALA A 1 113 ? -9.974 -1.194 16.347 1.00 90.75 113 ALA A N 1
ATOM 932 C CA . ALA A 1 113 ? -10.088 -1.639 17.738 1.00 90.75 113 ALA A CA 1
ATOM 933 C C . ALA A 1 113 ? -8.813 -2.324 18.260 1.00 90.75 113 ALA A C 1
ATOM 935 O O . ALA A 1 113 ? -8.587 -2.402 19.464 1.00 90.75 113 ALA A O 1
ATOM 936 N N . GLY A 1 114 ? -7.975 -2.855 17.367 1.00 87.81 114 GLY A N 1
ATOM 937 C CA . GLY A 1 114 ? -6.817 -3.655 17.745 1.00 87.81 114 GLY A CA 1
ATOM 938 C C . GLY A 1 114 ? -5.597 -2.832 18.175 1.00 87.81 114 GLY A C 1
ATOM 939 O O . GLY A 1 114 ? -5.355 -1.732 17.665 1.00 87.81 114 GLY A O 1
ATOM 940 N N . PRO A 1 115 ? -4.746 -3.394 19.053 1.00 91.38 115 PRO A N 1
ATOM 941 C CA . PRO A 1 115 ? -3.537 -2.721 19.501 1.00 91.38 115 PRO A CA 1
ATOM 942 C C . PRO A 1 115 ? -2.550 -2.544 18.345 1.00 91.38 115 PRO A C 1
ATOM 944 O O . PRO A 1 115 ? -2.319 -3.464 17.549 1.00 91.38 115 PRO A O 1
ATOM 947 N N . TYR A 1 116 ? -1.893 -1.381 18.309 1.00 92.62 116 TYR A N 1
ATOM 948 C CA . TYR A 1 116 ? -0.862 -1.031 17.327 1.00 92.62 116 TYR A CA 1
ATOM 949 C C . TYR A 1 116 ? 0.142 -2.168 17.086 1.00 92.62 116 TYR A C 1
ATOM 951 O O . TYR A 1 116 ? 0.442 -2.511 15.943 1.00 92.62 116 TYR A O 1
ATOM 959 N N . ALA A 1 117 ? 0.634 -2.800 18.157 1.00 92.50 117 ALA A N 1
ATOM 960 C CA . ALA A 1 117 ? 1.639 -3.856 18.076 1.00 92.50 117 ALA A CA 1
ATOM 961 C C . ALA A 1 117 ? 1.197 -5.046 17.204 1.00 92.50 117 ALA A C 1
ATOM 963 O O . ALA A 1 117 ? 2.013 -5.574 16.444 1.00 92.50 117 ALA A O 1
ATOM 964 N N . ARG A 1 118 ? -0.083 -5.443 17.265 1.00 93.06 118 ARG A N 1
ATOM 965 C CA . ARG A 1 118 ? -0.630 -6.574 16.498 1.00 93.06 118 ARG A CA 1
ATOM 966 C C . ARG A 1 118 ? -0.731 -6.231 15.015 1.00 93.06 118 ARG A C 1
ATOM 968 O O . ARG A 1 118 ? -0.205 -6.965 14.180 1.00 93.06 118 ARG A O 1
ATOM 975 N N . VAL A 1 119 ? -1.323 -5.075 14.708 1.00 93.00 119 VAL A N 1
ATOM 976 C CA . VAL A 1 119 ? -1.471 -4.557 13.337 1.00 93.00 119 VAL A CA 1
ATOM 977 C C . VAL A 1 119 ? -0.097 -4.370 12.688 1.00 93.00 119 VAL A C 1
ATOM 979 O O . VAL A 1 119 ? 0.152 -4.837 11.576 1.00 93.00 119 VAL A O 1
ATOM 982 N N . ASN A 1 120 ? 0.832 -3.749 13.417 1.00 93.38 120 ASN A N 1
ATOM 983 C CA . ASN A 1 120 ? 2.188 -3.479 12.956 1.00 93.38 120 ASN A CA 1
ATOM 984 C C . ASN A 1 120 ? 2.992 -4.763 12.735 1.00 93.38 120 ASN A C 1
ATOM 986 O O . ASN A 1 120 ? 3.663 -4.888 11.713 1.00 93.38 120 ASN A O 1
ATOM 990 N N . ARG A 1 121 ? 2.914 -5.742 13.649 1.00 93.38 121 ARG A N 1
ATOM 991 C CA . ARG A 1 121 ? 3.592 -7.039 13.491 1.00 93.38 121 ARG A CA 1
ATOM 992 C C . ARG A 1 121 ? 3.110 -7.762 12.234 1.00 93.38 121 ARG A C 1
ATOM 994 O O . ARG A 1 121 ? 3.948 -8.208 11.453 1.00 93.38 121 ARG A O 1
ATOM 1001 N N . TYR A 1 122 ? 1.798 -7.808 12.014 1.00 93.56 122 TYR A N 1
ATOM 1002 C CA . TYR A 1 122 ? 1.207 -8.468 10.854 1.00 93.56 122 TYR A CA 1
ATOM 1003 C C . TYR A 1 122 ? 1.577 -7.780 9.533 1.00 93.56 122 TYR A C 1
ATOM 1005 O O . TYR A 1 122 ? 2.063 -8.434 8.618 1.00 93.56 122 TYR A O 1
ATOM 1013 N N . LEU A 1 123 ? 1.439 -6.457 9.422 1.00 92.88 123 LEU A N 1
ATOM 1014 C CA . LEU A 1 123 ? 1.633 -5.767 8.139 1.00 92.88 123 LEU A CA 1
ATOM 1015 C C . LEU A 1 123 ? 3.103 -5.590 7.722 1.00 92.88 123 LEU A C 1
ATOM 1017 O O . LEU A 1 123 ? 3.369 -5.343 6.548 1.00 92.88 123 LEU A O 1
ATOM 1021 N N . ARG A 1 124 ? 4.072 -5.701 8.644 1.00 91.75 124 ARG A N 1
ATOM 1022 C CA . ARG A 1 124 ? 5.484 -5.370 8.358 1.00 91.75 124 ARG A CA 1
ATOM 1023 C C . ARG A 1 124 ? 6.435 -6.564 8.201 1.00 91.75 124 ARG A C 1
ATOM 1025 O O . ARG A 1 124 ? 7.594 -6.342 7.848 1.00 91.75 124 ARG A O 1
ATOM 1032 N N . HIS A 1 125 ? 6.014 -7.787 8.533 1.00 86.00 125 HIS A N 1
ATOM 1033 C CA . HIS A 1 125 ? 6.938 -8.908 8.779 1.00 86.00 125 HIS A CA 1
ATOM 1034 C C . HIS A 1 125 ? 7.854 -9.246 7.589 1.00 86.00 125 HIS A C 1
ATOM 1036 O O . HIS A 1 125 ? 9.050 -9.447 7.796 1.00 86.00 125 HIS A O 1
ATOM 1042 N N . ASP A 1 126 ? 7.339 -9.161 6.362 1.00 87.44 126 ASP A N 1
ATOM 1043 C CA . ASP A 1 126 ? 8.050 -9.533 5.127 1.00 87.44 126 ASP A CA 1
ATOM 1044 C C . ASP A 1 126 ? 9.017 -8.480 4.565 1.00 87.44 126 ASP A C 1
ATOM 1046 O O . ASP A 1 126 ? 9.633 -8.680 3.513 1.00 87.44 126 ASP A O 1
ATOM 1050 N N . TYR A 1 127 ? 9.128 -7.316 5.204 1.00 89.94 127 TYR A N 1
ATOM 1051 C CA . TYR A 1 127 ? 9.780 -6.160 4.593 1.00 89.94 127 TYR A CA 1
ATOM 1052 C C . TYR A 1 127 ? 11.164 -5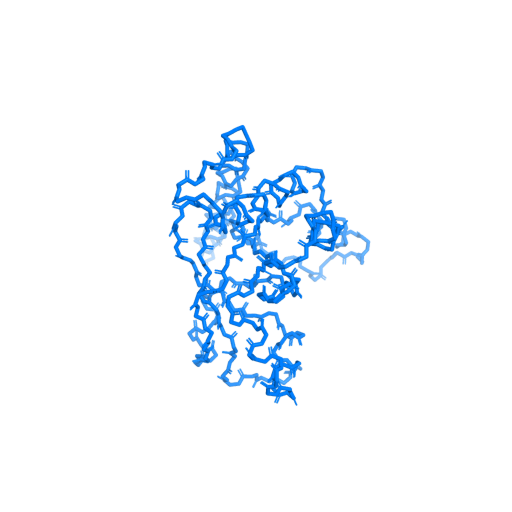.864 5.169 1.00 89.94 127 TYR A C 1
ATOM 1054 O O . TYR A 1 127 ? 11.482 -6.204 6.300 1.00 89.94 127 TYR A O 1
ATOM 1062 N N . LYS A 1 128 ? 12.009 -5.166 4.404 1.00 89.75 128 LYS A N 1
ATOM 1063 C CA . LYS A 1 128 ? 13.285 -4.637 4.917 1.00 89.75 128 LYS A CA 1
ATOM 1064 C C . LYS A 1 128 ? 13.054 -3.481 5.887 1.00 89.75 128 LYS A C 1
ATOM 1066 O O . LYS A 1 128 ? 12.033 -2.801 5.798 1.00 89.75 128 LYS A O 1
ATOM 1071 N N . TRP A 1 129 ? 14.041 -3.214 6.742 1.00 90.62 129 TRP A N 1
ATOM 1072 C CA . TRP A 1 129 ? 13.976 -2.221 7.821 1.00 90.62 129 TRP A CA 1
ATOM 1073 C C . TRP A 1 129 ? 13.360 -0.875 7.402 1.00 90.62 129 TRP A C 1
ATOM 1075 O O . TRP A 1 129 ? 12.334 -0.494 7.951 1.00 90.62 129 TRP A O 1
ATOM 1085 N N . LEU A 1 130 ? 13.864 -0.225 6.343 1.00 91.06 130 LEU A N 1
ATOM 1086 C CA . LEU A 1 130 ? 13.324 1.064 5.872 1.00 91.06 130 LEU A CA 1
ATOM 1087 C C . LEU A 1 130 ? 11.838 1.004 5.479 1.00 91.06 130 LEU A C 1
ATOM 1089 O O . LEU A 1 130 ? 11.095 1.964 5.657 1.00 91.06 130 LEU A O 1
ATOM 1093 N N . THR A 1 131 ? 11.388 -0.113 4.909 1.00 91.94 131 THR A N 1
ATOM 1094 C CA . THR A 1 131 ? 9.968 -0.315 4.594 1.00 91.94 131 THR A CA 1
ATOM 1095 C C . THR A 1 131 ? 9.166 -0.634 5.857 1.00 91.94 131 THR A C 1
ATOM 1097 O O . THR A 1 131 ? 8.048 -0.147 5.983 1.00 91.94 131 THR A O 1
ATOM 1100 N N . LYS A 1 132 ? 9.733 -1.371 6.826 1.00 93.69 132 LYS A N 1
ATOM 1101 C CA . LYS A 1 132 ? 9.103 -1.565 8.143 1.00 93.69 132 LYS A CA 1
ATOM 1102 C C . LYS A 1 132 ? 8.885 -0.225 8.852 1.00 93.69 132 LYS A C 1
ATOM 1104 O O . LYS A 1 132 ? 7.806 -0.025 9.397 1.00 93.69 132 LYS A O 1
ATOM 1109 N N . CYS A 1 133 ? 9.862 0.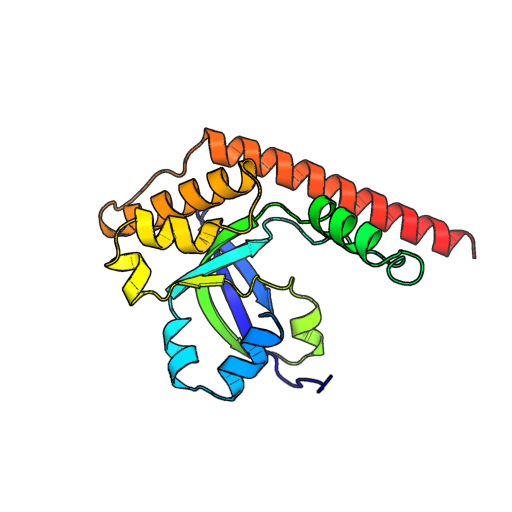685 8.810 1.00 92.81 133 CYS A N 1
ATOM 1110 C CA . CYS A 1 133 ? 9.743 2.036 9.368 1.00 9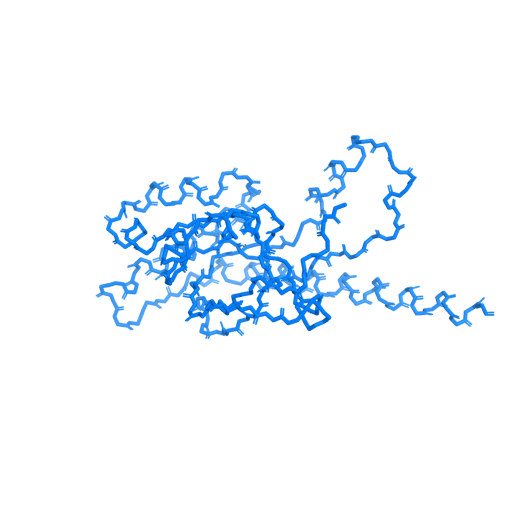2.81 133 CYS A CA 1
ATOM 1111 C C . CYS A 1 133 ? 8.615 2.828 8.697 1.00 92.81 133 CYS A C 1
ATOM 1113 O O . CYS A 1 133 ? 7.777 3.395 9.390 1.00 92.81 133 CYS A O 1
ATOM 1115 N N . GLN A 1 134 ? 8.543 2.807 7.361 1.00 94.69 134 GLN A N 1
ATOM 1116 C CA . GLN A 1 134 ? 7.467 3.477 6.625 1.00 94.69 134 GLN A CA 1
ATOM 1117 C C . GLN A 1 134 ? 6.084 2.914 6.984 1.00 94.69 134 GLN A C 1
ATOM 1119 O O . GLN A 1 134 ? 5.187 3.672 7.334 1.00 94.69 134 GLN A O 1
ATOM 1124 N N . ILE A 1 135 ? 5.923 1.588 6.958 1.00 94.69 135 ILE A N 1
ATOM 1125 C CA . ILE A 1 135 ? 4.665 0.916 7.318 1.00 94.69 135 ILE A CA 1
ATOM 1126 C C . ILE A 1 135 ? 4.249 1.262 8.753 1.00 94.69 135 ILE A C 1
ATOM 1128 O O . ILE A 1 135 ? 3.097 1.594 9.007 1.00 94.69 135 ILE A O 1
ATOM 1132 N N . SER A 1 136 ? 5.199 1.235 9.684 1.00 94.75 136 SER A N 1
ATOM 1133 C CA . SER A 1 136 ? 4.998 1.578 11.092 1.00 94.75 136 SER A CA 1
ATOM 1134 C C . SER A 1 136 ? 4.528 3.028 11.278 1.00 94.75 136 SER A C 1
ATOM 1136 O O . SER A 1 136 ? 3.580 3.278 12.029 1.00 94.75 136 SER A O 1
ATOM 1138 N N . ALA A 1 137 ? 5.133 3.971 10.549 1.00 94.94 137 ALA A N 1
ATOM 1139 C CA . ALA A 1 137 ? 4.717 5.370 10.540 1.00 94.94 137 ALA A CA 1
ATOM 1140 C C . ALA A 1 137 ? 3.305 5.548 9.958 1.00 94.94 137 ALA A C 1
ATOM 1142 O O . ALA A 1 137 ? 2.504 6.298 10.517 1.00 94.94 137 ALA A O 1
ATOM 1143 N N . ASP A 1 138 ? 2.977 4.829 8.882 1.00 95.88 138 ASP A N 1
ATOM 1144 C CA . ASP A 1 138 ? 1.658 4.907 8.254 1.00 95.88 138 ASP A CA 1
ATOM 1145 C C . ASP A 1 138 ? 0.557 4.329 9.155 1.00 95.88 138 ASP A C 1
ATOM 1147 O O . ASP A 1 138 ? -0.499 4.940 9.301 1.00 95.88 138 ASP A O 1
ATOM 1151 N N . ILE A 1 139 ? 0.798 3.189 9.814 1.00 95.06 139 ILE A N 1
ATOM 1152 C CA . ILE A 1 139 ? -0.159 2.602 10.773 1.00 95.06 139 ILE A CA 1
ATOM 1153 C C . ILE A 1 139 ? -0.405 3.572 11.927 1.00 95.06 139 ILE A C 1
ATOM 1155 O O . ILE A 1 139 ? -1.555 3.828 12.276 1.00 95.06 139 ILE A O 1
ATOM 1159 N N . THR A 1 140 ? 0.668 4.154 12.473 1.00 94.75 140 THR A N 1
ATOM 1160 C CA . THR A 1 140 ? 0.571 5.169 13.530 1.00 94.75 140 THR A CA 1
ATOM 1161 C C . THR A 1 140 ? -0.304 6.341 13.089 1.00 94.75 140 THR A C 1
ATOM 1163 O O . THR A 1 140 ? -1.168 6.780 13.842 1.00 94.75 140 THR A O 1
ATOM 1166 N N . TYR A 1 141 ? -0.116 6.836 11.862 1.00 95.00 141 TYR A N 1
ATOM 1167 C CA . TYR A 1 141 ? -0.941 7.906 11.305 1.00 95.00 141 TYR A CA 1
ATOM 1168 C C . TYR A 1 141 ? -2.424 7.514 11.228 1.00 95.00 141 TYR A C 1
ATOM 1170 O O . TYR A 1 141 ? -3.281 8.273 11.682 1.00 95.00 141 TYR A O 1
ATOM 1178 N N . TRP A 1 142 ? -2.733 6.331 10.686 1.00 95.25 142 TRP A N 1
ATOM 1179 C CA . TRP A 1 142 ? -4.116 5.878 10.522 1.00 95.25 142 TRP A CA 1
ATOM 1180 C C . TRP A 1 142 ? -4.822 5.653 11.855 1.00 95.25 142 TRP A C 1
ATOM 1182 O O . TRP A 1 142 ? -5.968 6.064 12.006 1.00 95.25 142 TRP A O 1
ATOM 1192 N N . GLN A 1 143 ? -4.144 5.060 12.837 1.00 94.25 143 GLN A N 1
ATOM 1193 C CA . GLN A 1 143 ? -4.721 4.877 14.169 1.00 94.25 143 GLN A CA 1
ATOM 1194 C C . GLN A 1 143 ? -4.899 6.213 14.896 1.00 94.25 143 GLN A C 1
ATOM 1196 O O . GLN A 1 143 ? -5.935 6.430 15.516 1.00 94.25 143 GLN A O 1
ATOM 1201 N N . ARG A 1 144 ? -3.963 7.160 14.736 1.00 92.81 144 ARG A N 1
ATOM 1202 C CA . ARG A 1 144 ? -4.106 8.523 15.271 1.00 92.81 144 ARG A CA 1
ATOM 1203 C C . ARG A 1 144 ? -5.325 9.267 14.727 1.00 92.81 144 ARG A C 1
ATOM 1205 O O . ARG A 1 144 ? -5.898 10.067 15.457 1.00 92.81 144 ARG A O 1
ATOM 1212 N N . GLN A 1 145 ? -5.759 9.001 13.491 1.00 91.88 145 GLN A N 1
ATOM 1213 C CA . GLN A 1 145 ? -6.979 9.613 12.936 1.00 91.88 145 GLN A CA 1
ATOM 1214 C C . GLN A 1 145 ? -8.262 9.229 13.681 1.00 91.88 145 GLN A C 1
ATOM 1216 O O . GLN A 1 145 ? -9.274 9.897 13.499 1.00 91.88 145 GLN A O 1
ATOM 1221 N N . LEU A 1 146 ? -8.247 8.168 14.492 1.00 89.69 146 LEU A N 1
ATOM 1222 C CA . LEU A 1 146 ? -9.432 7.736 15.235 1.00 89.69 146 LEU A CA 1
ATOM 1223 C C . LEU A 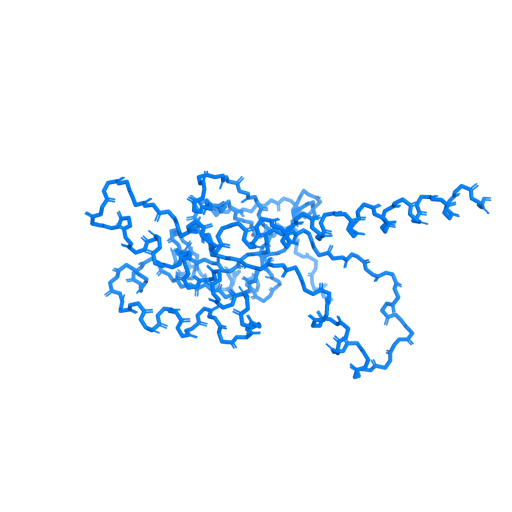1 146 ? -9.767 8.674 16.398 1.00 89.69 146 LEU A C 1
ATOM 1225 O O . LEU A 1 146 ? -10.926 8.759 16.782 1.00 89.69 146 LEU A O 1
ATOM 1229 N N . TYR A 1 147 ? -8.771 9.384 16.932 1.00 89.62 147 TYR A N 1
ATOM 1230 C CA . TYR A 1 147 ? -8.925 10.255 18.101 1.00 89.62 147 TYR A CA 1
ATOM 1231 C C . TYR A 1 147 ? -8.392 11.681 17.883 1.00 89.62 147 TYR A C 1
ATOM 1233 O O . TYR A 1 147 ? -8.727 12.582 18.645 1.00 89.62 147 TYR A O 1
ATOM 1241 N N . LEU A 1 148 ? -7.604 11.930 16.828 1.00 88.50 148 LEU A N 1
ATOM 1242 C CA . LEU A 1 148 ? -7.130 13.265 16.449 1.00 88.50 148 LEU A CA 1
ATOM 1243 C C . LEU A 1 148 ? -7.774 13.724 15.139 1.00 88.50 148 LEU A C 1
ATOM 1245 O O . LEU A 1 148 ? -7.706 13.029 14.127 1.00 88.50 148 LEU A O 1
ATOM 1249 N N . LYS A 1 149 ? -8.300 14.957 15.119 1.00 79.00 149 LYS A N 1
ATOM 1250 C CA . LYS A 1 149 ? -8.873 15.575 13.905 1.00 79.00 149 LYS A CA 1
ATOM 1251 C C . LYS A 1 149 ? -7.834 15.791 12.792 1.00 79.00 149 LYS A C 1
ATOM 1253 O O . LYS A 1 149 ? -8.172 15.702 11.615 1.00 79.00 149 LYS A O 1
ATOM 1258 N N . LYS A 1 150 ? -6.577 16.094 13.146 1.00 81.31 150 LYS A N 1
ATOM 1259 C CA . LYS A 1 150 ? -5.483 16.394 12.199 1.00 81.31 150 LYS A CA 1
ATOM 1260 C C . LYS A 1 150 ? -4.160 15.754 12.647 1.00 81.31 150 LYS A C 1
ATOM 1262 O O . LYS A 1 150 ? -3.283 16.449 13.151 1.00 81.31 150 LYS A O 1
ATOM 1267 N N . PRO A 1 151 ? -3.985 14.431 12.512 1.00 83.69 151 PRO A N 1
ATOM 1268 C CA . PRO A 1 151 ? -2.716 13.812 12.855 1.00 83.69 151 PRO A CA 1
ATOM 1269 C C . PRO A 1 151 ? -1.649 14.162 11.822 1.00 83.69 151 PRO A C 1
ATOM 1271 O O . PRO A 1 151 ? -1.896 14.162 10.615 1.00 83.69 151 PRO A O 1
ATOM 1274 N N . HIS A 1 152 ? -0.438 14.417 12.304 1.00 80.19 152 HIS A N 1
ATOM 1275 C CA . HIS A 1 152 ? 0.705 14.688 11.444 1.00 80.19 152 HIS A CA 1
ATOM 1276 C C . HIS A 1 152 ? 1.439 13.383 11.103 1.00 80.19 152 HIS A C 1
ATOM 1278 O O . HIS A 1 152 ? 1.728 12.588 12.005 1.00 80.19 152 HIS A O 1
ATOM 1284 N N . PRO A 1 153 ? 1.747 13.130 9.817 1.00 83.00 153 PRO A N 1
ATOM 1285 C CA . PRO A 1 153 ? 2.591 12.006 9.435 1.00 83.00 153 PRO A CA 1
ATOM 1286 C C . PRO A 1 153 ? 4.029 12.234 9.921 1.00 83.00 153 PRO A C 1
ATOM 1288 O O . PRO A 1 153 ? 4.482 13.371 10.039 1.00 83.00 153 PRO A O 1
ATOM 1291 N N . ASN A 1 154 ? 4.773 11.153 10.164 1.00 86.31 154 ASN A N 1
ATOM 1292 C CA . ASN A 1 154 ? 6.172 11.245 10.587 1.00 86.31 154 ASN A CA 1
ATOM 1293 C C . ASN A 1 154 ? 7.037 11.869 9.470 1.00 86.31 154 ASN A C 1
ATOM 1295 O O . ASN A 1 154 ? 7.220 11.261 8.411 1.00 86.31 154 ASN A O 1
ATOM 1299 N N . GLY A 1 155 ? 7.566 13.073 9.713 1.00 84.19 155 GLY A N 1
ATOM 1300 C CA . GLY A 1 155 ? 8.321 13.856 8.729 1.00 84.19 155 GLY A CA 1
ATOM 1301 C C . GLY A 1 155 ? 9.592 13.162 8.235 1.00 84.19 155 GLY A C 1
ATOM 1302 O O . GLY A 1 155 ? 9.796 13.059 7.026 1.00 84.19 155 GLY A O 1
ATOM 1303 N N . CYS A 1 156 ? 10.397 12.605 9.143 1.00 88.75 156 CYS A N 1
ATOM 1304 C CA . CYS A 1 156 ? 11.647 11.925 8.796 1.00 88.75 156 CYS A CA 1
ATOM 1305 C C . CYS A 1 156 ? 11.398 10.677 7.939 1.00 88.75 156 CYS A C 1
ATOM 1307 O O . CYS A 1 156 ? 12.018 10.503 6.889 1.00 88.75 156 CYS A O 1
ATOM 1309 N N . CYS A 1 157 ? 10.438 9.831 8.337 1.00 88.00 157 CYS A N 1
ATOM 1310 C CA . CYS A 1 157 ? 10.068 8.649 7.551 1.00 88.00 157 CYS A CA 1
ATOM 1311 C C . CYS A 1 157 ? 9.539 9.045 6.168 1.00 88.00 157 CYS A C 1
ATOM 1313 O O . CYS A 1 157 ? 9.899 8.430 5.164 1.00 88.00 157 CYS A O 1
ATOM 1315 N N . ARG A 1 158 ? 8.733 10.110 6.101 1.00 86.19 158 ARG A N 1
ATOM 1316 C CA . ARG A 1 158 ? 8.189 10.629 4.845 1.00 86.19 158 ARG A CA 1
ATOM 1317 C C . ARG A 1 158 ? 9.284 11.143 3.914 1.00 86.19 158 ARG A C 1
ATOM 1319 O O . ARG A 1 158 ? 9.232 10.833 2.727 1.00 86.19 158 ARG A O 1
ATOM 1326 N N . LEU A 1 159 ? 10.266 11.883 4.429 1.00 89.75 159 LEU A N 1
ATOM 1327 C CA . LEU A 1 159 ? 11.395 12.374 3.638 1.00 89.75 159 LEU A CA 1
ATOM 1328 C C . LEU A 1 159 ? 12.212 11.208 3.067 1.00 89.75 159 LEU A C 1
ATOM 1330 O O . LEU A 1 159 ? 12.417 11.134 1.856 1.00 89.75 159 LEU A O 1
ATOM 1334 N N . LEU A 1 160 ? 12.591 10.243 3.910 1.00 91.12 160 LEU A N 1
ATOM 1335 C CA . LEU A 1 160 ? 13.327 9.049 3.477 1.00 91.12 160 LEU A CA 1
ATOM 1336 C C . LEU A 1 160 ? 12.550 8.247 2.427 1.00 91.12 160 LEU A C 1
ATOM 1338 O O . LEU A 1 160 ? 13.109 7.798 1.425 1.00 91.12 160 LEU A O 1
ATOM 1342 N N . THR A 1 161 ? 11.247 8.076 2.625 1.00 90.06 161 THR A N 1
ATOM 1343 C CA . THR A 1 161 ? 10.389 7.385 1.663 1.00 90.06 161 THR A CA 1
ATOM 1344 C C . THR A 1 161 ? 10.256 8.158 0.360 1.00 90.06 161 THR A C 1
ATOM 1346 O O . THR A 1 161 ? 10.333 7.542 -0.703 1.00 90.06 161 THR A O 1
ATOM 1349 N N . TRP A 1 162 ? 10.128 9.484 0.407 1.00 91.69 162 TRP A N 1
ATOM 1350 C CA . TRP A 1 162 ? 10.108 10.322 -0.789 1.00 91.69 162 TRP A CA 1
ATOM 1351 C C . TRP A 1 162 ? 11.399 10.162 -1.598 1.00 91.69 162 TRP A C 1
ATOM 1353 O O . TRP A 1 162 ? 11.319 9.850 -2.784 1.00 91.69 162 TRP A O 1
ATOM 1363 N N . ILE A 1 163 ? 12.573 10.236 -0.958 1.00 92.06 163 ILE A N 1
ATOM 1364 C CA . ILE A 1 163 ? 13.872 10.008 -1.617 1.00 92.06 163 ILE A CA 1
ATOM 1365 C C . ILE A 1 163 ? 13.892 8.637 -2.306 1.00 92.06 163 ILE A C 1
ATOM 1367 O O . ILE A 1 163 ? 14.228 8.524 -3.486 1.00 92.06 163 ILE A O 1
ATOM 1371 N N . ARG A 1 164 ? 13.474 7.579 -1.600 1.00 92.75 164 ARG A N 1
ATOM 1372 C CA . ARG A 1 164 ? 13.439 6.211 -2.147 1.00 92.75 164 ARG A CA 1
ATOM 1373 C C . ARG A 1 164 ? 12.482 6.075 -3.331 1.00 92.75 164 ARG A C 1
ATOM 1375 O O . ARG A 1 164 ? 12.796 5.361 -4.282 1.00 92.75 164 ARG A O 1
ATOM 1382 N N . VAL A 1 165 ? 11.328 6.741 -3.284 1.00 91.12 165 VAL A N 1
ATOM 1383 C CA . VAL A 1 165 ? 10.375 6.790 -4.400 1.00 91.12 165 VAL A CA 1
ATOM 1384 C C . VAL A 1 165 ? 10.995 7.514 -5.595 1.00 91.12 165 VAL A C 1
ATOM 1386 O O . VAL A 1 165 ? 10.924 6.991 -6.702 1.00 91.12 165 VAL A O 1
ATOM 1389 N N . GLN A 1 166 ? 11.671 8.647 -5.390 1.00 92.88 166 GLN A N 1
ATOM 1390 C CA . GLN A 1 166 ? 12.331 9.390 -6.471 1.00 92.88 166 GLN A CA 1
ATOM 1391 C C . GLN A 1 166 ? 13.454 8.589 -7.134 1.00 92.88 166 GLN A C 1
ATOM 1393 O O . GLN A 1 166 ? 13.498 8.482 -8.359 1.00 92.88 166 GLN A O 1
ATOM 1398 N N . ILE A 1 167 ? 14.322 7.951 -6.341 1.00 90.69 167 ILE A N 1
ATOM 1399 C CA . ILE A 1 167 ? 15.352 7.036 -6.859 1.00 90.69 167 ILE A CA 1
ATOM 1400 C C . ILE A 1 167 ? 14.700 5.952 -7.719 1.00 90.69 167 ILE A C 1
ATOM 1402 O O . ILE A 1 167 ? 15.190 5.624 -8.801 1.00 90.69 167 ILE A O 1
ATOM 1406 N N . ARG A 1 168 ? 13.567 5.415 -7.260 1.00 89.50 168 ARG A N 1
ATOM 1407 C CA . ARG A 1 168 ? 12.863 4.357 -7.971 1.00 89.50 168 ARG A CA 1
ATOM 1408 C C . ARG A 1 168 ? 12.261 4.824 -9.294 1.00 89.50 168 ARG A C 1
ATOM 1410 O O . ARG A 1 168 ? 12.399 4.124 -10.291 1.00 89.50 168 ARG A O 1
ATOM 1417 N N . LEU A 1 169 ? 11.637 5.996 -9.318 1.00 89.25 169 LEU A N 1
ATOM 1418 C CA . LEU A 1 169 ? 11.088 6.581 -10.541 1.00 89.25 169 LEU A CA 1
ATOM 1419 C C . LEU A 1 169 ? 12.190 6.854 -11.572 1.00 89.25 169 LEU A C 1
ATOM 1421 O O . LEU A 1 169 ? 12.029 6.485 -12.733 1.00 89.25 169 LEU A O 1
ATOM 1425 N N . LYS A 1 170 ? 13.347 7.376 -11.136 1.00 89.12 170 LYS A N 1
ATOM 1426 C CA . LYS A 1 170 ? 14.525 7.558 -12.002 1.00 89.12 170 LYS A CA 1
ATOM 1427 C C . LYS A 1 170 ? 15.011 6.236 -12.603 1.00 89.12 170 LYS A C 1
ATOM 1429 O O . LYS A 1 170 ? 15.366 6.188 -13.777 1.00 89.12 170 LYS A O 1
ATOM 1434 N N . GLN A 1 171 ? 15.017 5.150 -11.825 1.00 87.19 171 GLN A N 1
ATOM 1435 C CA . GLN A 1 171 ? 15.363 3.819 -12.341 1.00 87.19 171 GLN A CA 1
ATOM 1436 C C . GLN A 1 171 ? 14.371 3.345 -13.409 1.00 87.19 171 GLN A C 1
ATOM 1438 O O . GLN A 1 171 ? 14.806 2.848 -14.446 1.00 87.19 171 GLN A O 1
ATOM 1443 N N . CYS A 1 172 ? 13.065 3.526 -13.188 1.00 84.44 172 CYS A N 1
ATOM 1444 C CA . CYS A 1 172 ? 12.042 3.169 -14.173 1.00 84.44 172 CYS A CA 1
ATOM 1445 C C . CYS A 1 172 ? 12.195 3.979 -15.467 1.00 84.44 172 CYS A C 1
ATOM 1447 O O . CYS A 1 172 ? 12.186 3.394 -16.544 1.00 84.44 172 CYS A O 1
ATOM 1449 N N . GLN A 1 173 ? 12.405 5.297 -15.372 1.00 85.25 173 GLN A N 1
ATOM 1450 C CA . GLN A 1 173 ? 12.639 6.156 -16.540 1.00 85.25 173 GLN A CA 1
ATOM 1451 C C . GLN A 1 173 ? 13.857 5.709 -17.348 1.00 85.25 173 GLN A C 1
ATOM 1453 O O . GLN A 1 173 ? 13.765 5.561 -18.561 1.00 85.25 173 GLN A O 1
ATOM 1458 N N . ARG A 1 174 ? 14.984 5.428 -16.682 1.00 84.88 174 ARG A N 1
ATOM 1459 C CA . ARG A 1 174 ? 16.192 4.926 -17.358 1.00 84.88 174 ARG A CA 1
ATOM 1460 C C . ARG A 1 174 ? 15.941 3.603 -18.078 1.00 84.88 174 ARG A C 1
ATOM 1462 O O . ARG A 1 174 ? 16.447 3.407 -19.176 1.00 84.88 174 ARG A O 1
ATOM 1469 N N . GLN A 1 175 ? 15.176 2.696 -17.469 1.00 81.25 175 GLN A N 1
ATOM 1470 C CA . GLN A 1 175 ? 14.819 1.431 -18.110 1.00 81.25 175 GLN A CA 1
ATOM 1471 C C . GLN A 1 175 ? 13.917 1.632 -19.319 1.00 81.25 175 GLN A C 1
ATOM 1473 O O . GLN A 1 175 ? 14.148 0.995 -20.341 1.00 81.25 175 GLN A O 1
ATOM 1478 N N . TRP A 1 176 ? 12.914 2.497 -19.201 1.00 79.94 176 TRP A N 1
ATOM 1479 C CA . TRP A 1 176 ? 12.005 2.800 -20.297 1.00 79.94 176 TRP A CA 1
ATOM 1480 C C . TRP A 1 176 ? 12.757 3.424 -21.478 1.00 79.94 176 TRP A C 1
ATOM 1482 O O . TRP A 1 176 ? 12.709 2.881 -22.576 1.00 79.94 176 TRP A O 1
ATOM 1492 N N . PHE A 1 177 ? 13.595 4.432 -21.223 1.00 79.81 177 PHE A N 1
ATOM 1493 C CA . PHE A 1 177 ? 14.451 5.048 -22.241 1.00 79.81 177 PHE A CA 1
ATOM 1494 C C . PHE A 1 177 ? 15.408 4.044 -22.905 1.00 79.81 177 PHE A C 1
ATOM 1496 O O . PHE A 1 177 ? 15.566 4.026 -24.122 1.00 79.81 177 PHE A O 1
ATOM 1503 N N . ALA A 1 178 ? 16.034 3.154 -22.126 1.00 81.69 178 ALA A N 1
ATOM 1504 C CA . ALA A 1 178 ? 16.903 2.114 -22.677 1.00 81.69 178 ALA A CA 1
ATOM 1505 C C . ALA A 1 178 ? 16.141 1.090 -23.539 1.00 81.69 178 ALA A C 1
ATOM 1507 O O . ALA A 1 178 ? 16.725 0.514 -24.457 1.00 81.69 178 ALA A O 1
ATOM 1508 N N . GLN A 1 179 ? 14.863 0.834 -23.243 1.00 77.00 179 GLN A N 1
ATOM 1509 C CA . GLN A 1 179 ? 14.011 -0.018 -24.072 1.00 77.00 179 GLN A CA 1
ATOM 1510 C C . GLN A 1 179 ? 13.637 0.678 -25.375 1.00 77.00 179 GLN A C 1
ATOM 1512 O O . GLN A 1 179 ? 13.778 0.059 -26.424 1.00 77.00 179 GLN A O 1
ATOM 1517 N N . GLU A 1 180 ? 13.230 1.946 -25.316 1.00 78.81 180 GLU A N 1
ATOM 1518 C CA . GLU A 1 180 ? 12.949 2.740 -26.512 1.00 78.81 180 GLU A CA 1
ATOM 1519 C C . GLU A 1 180 ? 14.179 2.811 -27.408 1.00 78.81 180 GLU A C 1
ATOM 1521 O O . GLU A 1 180 ? 14.091 2.408 -28.560 1.00 78.81 180 GLU A O 1
ATOM 1526 N N . LYS A 1 181 ? 15.356 3.188 -26.882 1.00 79.88 181 LYS A N 1
ATOM 1527 C CA . LYS A 1 181 ? 16.609 3.253 -27.660 1.00 79.88 181 LYS A CA 1
ATOM 1528 C C . LYS A 1 181 ? 16.906 1.963 -28.433 1.00 79.88 181 LYS A C 1
ATOM 1530 O O . LYS A 1 181 ? 17.383 2.024 -29.556 1.00 79.88 181 LYS A O 1
ATOM 1535 N N . ARG A 1 182 ? 16.617 0.792 -27.857 1.00 74.19 182 ARG A N 1
ATOM 1536 C CA . ARG A 1 182 ? 16.796 -0.496 -28.551 1.00 74.19 182 ARG A CA 1
ATOM 1537 C C . ARG A 1 182 ? 15.813 -0.698 -29.699 1.00 74.19 182 ARG A C 1
ATOM 1539 O O . ARG A 1 182 ? 16.189 -1.348 -30.659 1.00 74.19 182 ARG A O 1
ATOM 1546 N N . LEU A 1 183 ? 14.590 -0.183 -29.586 1.00 74.50 183 LEU A N 1
ATOM 1547 C CA . LEU A 1 183 ? 13.590 -0.246 -30.655 1.00 74.50 183 LEU A CA 1
ATOM 1548 C C . LEU A 1 183 ? 13.950 0.676 -31.824 1.00 74.50 183 LEU A C 1
ATOM 1550 O O . LEU A 1 183 ? 13.650 0.328 -32.950 1.00 74.50 183 LEU A O 1
ATOM 1554 N N . TRP A 1 184 ? 14.627 1.801 -31.565 1.00 73.69 184 TRP A N 1
ATOM 1555 C CA . TRP A 1 184 ? 15.131 2.704 -32.613 1.00 73.69 184 TRP A CA 1
ATOM 1556 C C . TRP A 1 184 ? 16.339 2.151 -33.391 1.00 73.69 184 TRP A C 1
ATOM 1558 O O . TRP A 1 184 ? 16.705 2.709 -34.419 1.00 73.69 184 TRP A O 1
ATOM 1568 N N . HIS A 1 185 ? 16.998 1.105 -32.882 1.00 62.53 185 HIS A N 1
ATOM 1569 C CA . HIS A 1 185 ? 18.141 0.445 -33.527 1.00 62.53 185 HIS A CA 1
ATOM 1570 C C . HIS A 1 185 ? 17.755 -0.883 -34.214 1.00 62.53 185 HIS A C 1
ATOM 1572 O O . HIS A 1 185 ? 18.635 -1.695 -34.499 1.00 62.53 185 HIS A O 1
ATOM 1578 N N . VAL A 1 186 ? 16.455 -1.110 -34.436 1.00 52.72 186 VAL A N 1
ATOM 1579 C CA . VAL A 1 186 ? 15.875 -2.184 -35.262 1.00 52.72 186 VAL A CA 1
ATOM 1580 C C . VAL A 1 186 ? 15.193 -1.525 -36.450 1.00 52.72 186 VAL A C 1
ATOM 1582 O O . VAL A 1 186 ? 15.321 -2.081 -37.558 1.00 52.72 186 VAL A O 1
#

InterPro domains:
  IPR056096 Protein of unknown function DUF7679 [PF24727] (6-171)

Sequence (186 aa):
MPNIKRPWCIDVKYVNGMVKKYRLTMDLQHALNGDPQGRNLLQNALIVVPLAPYLEFKYQKKMSKDAWKRFKVKTQPPFGIGRIIKFYQLSSARAHKFPVSRSQFVAAEYWKAGPYARVNRYLRHDYKWLTKCQISADITYWQRQLYLKKPHPNGCCRLLTWIRVQIRLKQCQRQWFAQEKRLWHV

Radius of gyration: 17.75 Å; Cα contacts (8 Å, |Δi|>4): 261; chains: 1; bounding box: 38×36×55 Å

Secondary structure (DSSP, 8-state):
----SS-EEEEEE-TTS-EEEEEPPHHHHHHHHH-HHHHHHHTT-EEEEESSPPPP-TTGGGS-HHHHHHHHHHTPPPEEEEEEEEEEE--HHHHTTSPB--S-EE-HHHHHHS-HHHHHHHHHTTS-HHHHHHHHHHHHHHHHTTT-SSPPP-HHHHHHHHHHHHHHHHHHHHHHHHHHHHHTT-

Solvent-accessible surface area (backbone atoms only — not comparable to full-atom values): 10410 Å² total; per-residue (Å²): 130,87,81,62,63,58,43,46,31,35,34,28,34,36,89,84,67,52,74,47,63,30,18,57,31,70,71,52,45,54,51,47,74,77,29,74,69,61,53,60,41,48,55,55,9,42,31,39,30,60,72,36,75,70,67,86,67,94,64,69,89,80,53,54,74,66,58,44,54,58,47,54,65,72,53,54,46,59,43,32,43,24,36,28,77,42,78,49,70,38,52,37,82,65,41,69,74,34,54,64,38,52,87,48,67,42,34,36,73,52,54,71,74,42,59,66,69,60,53,46,53,67,77,31,70,92,50,57,68,75,37,30,51,33,30,48,41,35,51,53,35,61,52,38,50,76,82,35,97,77,62,74,67,54,62,69,53,49,52,57,48,50,53,53,36,51,56,48,50,53,52,46,51,53,51,51,52,56,50,52,56,55,60,75,75,108

Organism: NCBI:txid152331